Protein AF-A0A7W1HUK2-F1 (afdb_monomer)

Nearest PDB structures (foldseek):
  3ufc-assembly1_X  TM=8.492E-01  e=4.544E-16  Pyrococcus furiosus DSM 3638
  5yi6-assembly2_B  TM=7.989E-01  e=1.000E-15  Methanocaldococcus jannaschii DSM 2661
  3qjp-assembly1_A  TM=8.430E-01  e=7.418E-15  Pyrococcus horikoshii
  3pkm-assembly1_A  TM=8.327E-01  e=2.667E-13  Pyrococcus furiosus
  3pkm-assembly2_X  TM=8.006E-01  e=2.373E-12  Pyrococcus furiosus

Foldseek 3Di:
DKKKWWKAWFPAFAAPQNLQQVLVLQDQLLDDDPCVPDFFLKFWFDWPQWDDDVRTTTNNRTTMIMIFHPDCPSVVSNVVSCVVPQAGPRRMGTDDMDDDDQDFQAQKHKWFWRFFAWAFDDQDPVRDGTDTDEQVDPCRFVRQLVSLLVSLVVVCVVDPHNPDDPQLSVKTKHFPPPDPDKDWDWHDNPNDTTTGIRTIMMIGGGSSSVSSCQRRATHGPRSSHYRHTD

Radius of gyration: 17.32 Å; Cα contacts (8 Å, |Δi|>4): 509; chains: 1; bounding box: 48×45×39 Å

Mean predicted aligned error: 3.44 Å

Solvent-accessible surface area (backbone atoms only — not comparable to full-atom values): 12000 Å² total; per-residue (Å²): 58,35,42,38,35,38,32,42,38,49,77,42,82,34,57,88,54,44,47,48,56,54,39,47,51,56,48,61,21,49,51,94,65,74,68,86,85,46,85,53,55,19,13,23,35,43,77,39,68,66,43,83,50,95,91,29,34,44,22,87,87,9,33,42,35,40,42,22,25,63,64,68,85,56,50,61,43,35,52,52,27,38,70,76,53,32,70,46,74,44,64,18,30,63,76,46,78,47,81,42,76,73,68,90,60,51,46,56,44,78,30,44,58,41,15,41,32,24,34,65,52,72,70,48,94,85,73,50,82,46,55,62,42,41,79,87,45,79,66,36,26,59,53,34,25,54,44,50,45,50,52,44,52,50,55,27,72,78,37,101,53,85,75,63,54,78,67,37,62,63,41,43,32,32,62,48,82,82,56,90,77,62,40,84,41,81,44,44,48,84,95,46,81,41,57,17,22,44,53,36,39,34,34,36,31,37,46,66,41,40,44,47,43,51,15,18,19,44,42,45,62,11,61,56,43,10,10,9,51,85

Sequence (230 aa):
MRLHFTLSPNTKPVPFDYQHWLTGVFHKWLADNDLHDKISLYSLSWLDGSRRVVNRLEFPNGASWFVSFYEDEYVEKLVNGALSDPEMFCGMRVLQIRQQTTPDFGTKYKFKVASPVFAKGKTPANGKPPHHYLFNEPETDAILTATLIHKMDVANREADEVRFTGADKQVKVGFDREFANPKIKLVRIKDTDHKASICPIIVEGTPKAVRFAWNVGIGNSTGSCFGALA

Structure (mmCIF, N/CA/C/O backbone):
data_AF-A0A7W1HUK2-F1
#
_entry.id   AF-A0A7W1HUK2-F1
#
loop_
_atom_site.group_PDB
_atom_site.id
_atom_site.type_symbol
_atom_site.label_atom_id
_atom_site.label_alt_id
_atom_site.label_comp_id
_atom_site.label_asym_id
_atom_site.label_entity_id
_atom_site.label_seq_id
_atom_site.pdbx_PDB_ins_code
_atom_site.Cartn_x
_atom_site.Cartn_y
_atom_site.Cartn_z
_atom_site.occu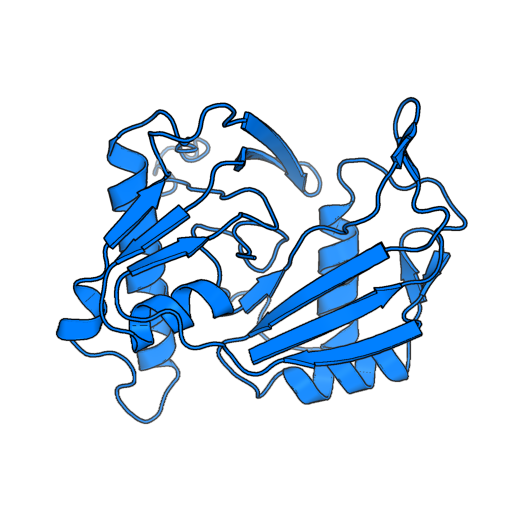pancy
_atom_site.B_iso_or_equiv
_atom_site.auth_seq_id
_atom_site.auth_comp_id
_atom_site.auth_asym_id
_atom_site.auth_atom_id
_atom_site.pdbx_PDB_model_num
ATOM 1 N N . MET A 1 1 ? -6.006 -10.658 3.093 1.00 92.75 1 MET A N 1
ATOM 2 C CA . MET A 1 1 ? -4.889 -11.555 2.718 1.00 92.75 1 MET A CA 1
ATOM 3 C C . MET A 1 1 ? -3.776 -10.795 1.995 1.00 92.75 1 MET A C 1
ATOM 5 O O . MET A 1 1 ? -3.925 -9.603 1.742 1.00 92.75 1 MET A O 1
ATOM 9 N N . ARG A 1 2 ? -2.687 -11.471 1.606 1.00 97.38 2 ARG A N 1
ATOM 10 C CA . ARG A 1 2 ? -1.625 -10.900 0.764 1.00 97.38 2 ARG A CA 1
ATOM 11 C C . ARG A 1 2 ? -1.151 -11.877 -0.307 1.00 97.38 2 ARG A C 1
ATOM 13 O O . ARG A 1 2 ? -0.956 -13.054 -0.021 1.00 97.38 2 ARG A O 1
ATOM 20 N N . LEU A 1 3 ? -0.910 -11.367 -1.508 1.00 98.12 3 LEU A N 1
ATOM 21 C CA . LEU A 1 3 ? -0.212 -12.062 -2.582 1.00 98.12 3 LEU A CA 1
ATOM 22 C C . LEU A 1 3 ? 1.203 -11.508 -2.707 1.00 98.12 3 LEU A C 1
ATOM 24 O O . LEU A 1 3 ? 1.390 -10.297 -2.803 1.00 98.12 3 LEU A O 1
ATOM 28 N N . HIS A 1 4 ? 2.185 -12.400 -2.721 1.00 98.62 4 HIS A N 1
ATOM 29 C CA . HIS A 1 4 ? 3.591 -12.103 -2.963 1.00 98.62 4 HIS A CA 1
ATOM 30 C C . HIS A 1 4 ? 3.971 -12.561 -4.361 1.00 98.62 4 HIS A C 1
ATOM 32 O O . HIS A 1 4 ? 3.778 -13.725 -4.707 1.00 98.62 4 HIS A O 1
ATOM 38 N N . PHE A 1 5 ? 4.546 -11.654 -5.132 1.00 98.69 5 PHE A N 1
ATOM 39 C CA . PHE A 1 5 ? 5.026 -11.861 -6.485 1.00 98.69 5 PHE A CA 1
ATOM 40 C C . PHE A 1 5 ? 6.552 -11.854 -6.478 1.00 98.69 5 PHE A C 1
ATOM 42 O O . PHE A 1 5 ? 7.183 -10.902 -6.011 1.00 98.69 5 PHE A O 1
ATOM 49 N N . THR A 1 6 ? 7.146 -12.906 -7.030 1.00 98.75 6 THR A N 1
ATOM 50 C CA . THR A 1 6 ? 8.562 -12.929 -7.400 1.00 98.75 6 THR A CA 1
ATOM 51 C C . THR A 1 6 ? 8.667 -12.618 -8.883 1.00 98.75 6 THR A C 1
ATOM 53 O O . THR A 1 6 ? 8.036 -13.290 -9.701 1.00 98.75 6 THR A O 1
ATOM 56 N N . LEU A 1 7 ? 9.449 -11.597 -9.224 1.00 98.69 7 LEU A N 1
ATOM 57 C CA . LEU A 1 7 ? 9.600 -11.086 -10.582 1.00 98.69 7 LEU A CA 1
ATOM 58 C C . LEU A 1 7 ? 10.979 -11.427 -11.145 1.00 98.69 7 LEU A C 1
ATOM 60 O O . LEU A 1 7 ? 11.957 -11.502 -10.401 1.00 98.69 7 LEU A O 1
ATOM 64 N N . SER A 1 8 ? 11.067 -11.591 -12.462 1.00 98.69 8 SER A N 1
ATOM 65 C CA . SER A 1 8 ? 12.342 -11.729 -13.168 1.00 98.69 8 SER A CA 1
ATOM 66 C C . SER A 1 8 ? 13.172 -10.445 -13.098 1.00 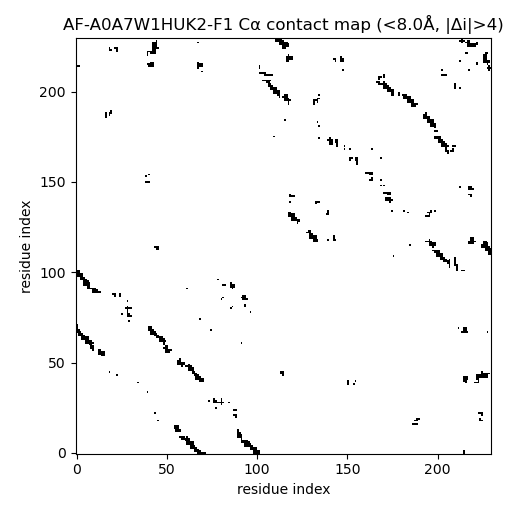98.69 8 SER A C 1
ATOM 68 O O . SER A 1 8 ? 12.628 -9.373 -12.817 1.00 98.69 8 SER A O 1
ATOM 70 N N . PRO A 1 9 ? 14.475 -10.511 -13.420 1.00 98.56 9 PRO A N 1
ATOM 71 C CA . PRO A 1 9 ? 15.265 -9.312 -13.649 1.00 98.56 9 PRO A CA 1
ATOM 72 C C . PRO A 1 9 ? 14.651 -8.400 -14.713 1.00 98.56 9 PRO A C 1
ATOM 74 O O . PRO A 1 9 ? 13.995 -8.872 -15.646 1.00 98.56 9 PRO A O 1
ATOM 77 N N . ASN A 1 10 ? 14.878 -7.092 -14.583 1.00 98.31 10 ASN A N 1
ATOM 78 C CA . ASN A 1 10 ? 14.478 -6.126 -15.602 1.00 98.31 10 ASN A CA 1
ATOM 79 C C . ASN A 1 10 ? 15.439 -6.180 -16.796 1.00 98.31 10 ASN A C 1
ATOM 81 O O . ASN A 1 10 ? 16.656 -6.220 -16.629 1.00 98.31 10 ASN A O 1
ATOM 85 N N . THR A 1 11 ? 14.897 -6.110 -18.009 1.00 97.50 11 THR A N 1
ATOM 86 C CA . THR A 1 11 ? 15.697 -6.049 -19.247 1.00 97.50 11 THR A CA 1
ATOM 87 C C . THR A 1 11 ? 15.839 -4.624 -19.779 1.00 97.50 11 THR A C 1
ATOM 89 O O . THR A 1 11 ? 16.689 -4.353 -20.625 1.00 97.50 11 THR A O 1
ATOM 92 N N . LYS A 1 12 ? 15.034 -3.686 -19.262 1.00 96.31 12 LYS A N 1
ATOM 93 C CA . LYS A 1 12 ? 15.106 -2.249 -19.559 1.00 96.31 12 LYS A CA 1
ATOM 94 C C . LYS A 1 12 ? 15.280 -1.445 -18.264 1.00 96.31 12 LYS A C 1
ATOM 96 O O . LYS A 1 12 ? 14.775 -1.878 -17.228 1.00 96.31 12 LYS A O 1
ATOM 101 N N . PRO A 1 13 ? 15.951 -0.278 -18.287 1.00 93.94 13 PRO A N 1
ATOM 102 C CA . PRO A 1 13 ? 16.073 0.608 -17.125 1.00 93.94 13 PRO A CA 1
ATOM 103 C C . PRO A 1 13 ? 14.733 0.891 -16.438 1.00 93.94 13 PRO A C 1
ATOM 105 O O . PRO A 1 13 ? 13.759 1.212 -17.116 1.00 93.94 13 PRO A O 1
ATOM 108 N N . VAL A 1 14 ? 14.686 0.810 -15.104 1.00 97.69 14 VAL A N 1
ATOM 109 C CA . VAL A 1 14 ? 13.484 1.151 -14.331 1.00 97.69 14 VAL A CA 1
ATOM 110 C C . VAL A 1 14 ? 13.607 2.590 -13.819 1.00 97.69 14 VAL A C 1
ATOM 112 O O . VAL A 1 14 ? 14.574 2.903 -13.121 1.00 97.69 14 VAL A O 1
ATOM 115 N N . PRO A 1 15 ? 12.677 3.496 -14.149 1.00 96.19 15 PRO A N 1
ATOM 116 C CA . PRO A 1 15 ? 12.719 4.872 -13.657 1.00 96.19 15 PRO A CA 1
ATOM 117 C C . PRO A 1 15 ? 12.331 4.944 -12.170 1.00 96.19 15 PRO A C 1
ATOM 119 O O . PRO A 1 15 ? 11.763 4.006 -11.624 1.00 96.19 15 PRO A O 1
ATOM 122 N N . PHE A 1 16 ? 12.646 6.040 -11.473 1.00 95.25 16 PHE A N 1
ATOM 123 C CA . PHE A 1 16 ? 12.349 6.156 -10.032 1.00 95.25 16 PHE A CA 1
ATOM 124 C C . PHE A 1 16 ? 10.859 6.345 -9.714 1.00 95.25 16 PHE A C 1
ATOM 126 O O . PHE A 1 16 ? 10.434 6.017 -8.605 1.00 95.25 16 PHE A O 1
ATOM 133 N N . ASP A 1 17 ? 10.098 6.877 -10.666 1.00 95.44 17 ASP A N 1
ATOM 134 C CA . ASP A 1 17 ? 8.659 7.153 -10.619 1.00 95.44 17 ASP A CA 1
ATOM 135 C C . ASP A 1 17 ? 7.837 6.016 -11.248 1.00 95.44 17 ASP A C 1
ATOM 137 O O . ASP A 1 17 ? 6.772 6.220 -11.834 1.00 95.44 17 ASP A O 1
ATOM 141 N N . TYR A 1 18 ? 8.325 4.777 -11.113 1.00 96.88 18 TYR A N 1
ATOM 142 C CA . TYR A 1 18 ? 7.721 3.631 -11.780 1.00 96.88 18 TYR A CA 1
ATOM 143 C C . TYR A 1 18 ? 6.302 3.274 -11.298 1.00 96.88 18 TYR A C 1
ATOM 145 O O . TYR A 1 18 ? 5.633 2.421 -11.888 1.00 96.88 18 TYR A O 1
ATOM 153 N N . GLN A 1 19 ? 5.840 3.891 -10.208 1.00 96.88 19 GLN A N 1
ATOM 154 C CA . GLN A 1 19 ? 4.607 3.548 -9.500 1.00 96.88 19 GLN A CA 1
ATOM 155 C C . GLN A 1 19 ? 3.373 3.631 -10.404 1.00 96.88 19 GLN A C 1
ATOM 157 O O . GLN A 1 19 ? 2.449 2.833 -10.239 1.00 96.88 19 GLN A O 1
ATOM 162 N N . HIS A 1 20 ? 3.363 4.536 -11.390 1.00 95.62 20 HIS A N 1
ATOM 163 C CA . HIS A 1 20 ? 2.266 4.608 -12.354 1.00 95.62 20 HIS A CA 1
ATOM 164 C C . HIS A 1 20 ? 2.159 3.328 -13.202 1.00 95.62 20 HIS A C 1
ATOM 166 O O . HIS A 1 20 ? 1.063 2.781 -13.325 1.00 95.62 20 HIS A O 1
ATOM 172 N N . TRP A 1 21 ? 3.277 2.805 -13.722 1.00 97.06 21 TRP A N 1
ATOM 173 C CA . TRP A 1 21 ? 3.270 1.553 -14.489 1.00 97.06 21 TRP A CA 1
ATOM 174 C C . TRP A 1 21 ? 2.995 0.335 -13.610 1.00 97.06 21 TRP A C 1
ATOM 176 O O . TRP A 1 21 ? 2.282 -0.563 -14.046 1.00 97.06 21 TRP A O 1
ATOM 186 N N . LEU A 1 22 ? 3.495 0.308 -12.369 1.00 97.44 22 LEU A N 1
ATOM 187 C CA . LEU A 1 22 ? 3.189 -0.780 -11.433 1.00 97.44 22 LEU A CA 1
ATOM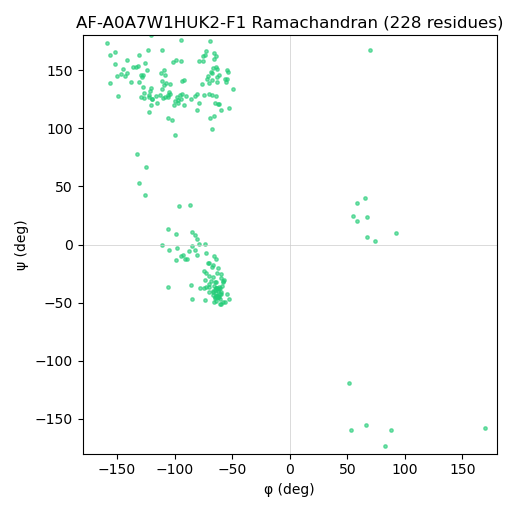 188 C C . LEU A 1 22 ? 1.688 -0.847 -11.117 1.00 97.44 22 LEU A C 1
ATOM 190 O O . LEU A 1 22 ? 1.089 -1.918 -11.168 1.00 97.44 22 LEU A O 1
ATOM 194 N N . THR A 1 23 ? 1.070 0.309 -10.874 1.00 95.31 23 THR A N 1
ATOM 195 C CA . THR A 1 23 ? -0.385 0.420 -10.693 1.00 95.31 23 THR A CA 1
ATOM 196 C C . THR A 1 23 ? -1.125 -0.001 -11.970 1.00 95.31 23 THR A C 1
ATOM 198 O O . THR A 1 23 ? -2.108 -0.729 -11.903 1.00 95.31 23 THR A O 1
ATOM 201 N N . GLY A 1 24 ? -0.618 0.377 -13.149 1.00 95.06 24 GLY A N 1
ATOM 202 C CA . GLY A 1 24 ? -1.165 -0.061 -14.436 1.00 95.06 24 GLY A CA 1
ATOM 203 C C . GLY A 1 24 ? -1.138 -1.580 -14.628 1.00 95.06 24 GLY A C 1
ATOM 204 O O . GLY A 1 24 ? -2.124 -2.142 -15.088 1.00 95.06 24 GLY A O 1
ATOM 205 N N . VAL A 1 25 ? -0.057 -2.261 -14.226 1.00 96.38 25 VAL A N 1
ATOM 20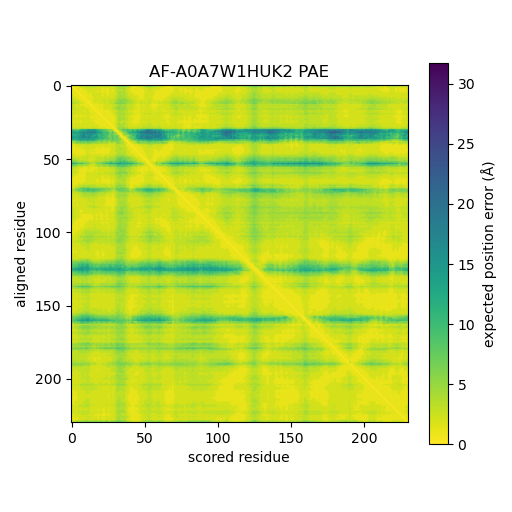6 C CA . VAL A 1 25 ? 0.016 -3.733 -14.258 1.00 96.38 25 VAL A CA 1
ATOM 207 C C . VAL A 1 25 ? -1.025 -4.360 -13.332 1.00 96.38 25 VAL A C 1
ATOM 209 O O . VAL A 1 25 ? -1.708 -5.296 -13.737 1.00 96.38 25 VAL A O 1
ATOM 212 N N . PHE A 1 26 ? -1.178 -3.829 -12.117 1.00 95.88 26 PHE A N 1
ATOM 213 C CA . PHE A 1 26 ? -2.199 -4.300 -11.182 1.00 95.88 26 PHE A CA 1
ATOM 214 C C . PHE A 1 26 ? -3.606 -4.229 -11.797 1.00 95.88 26 PHE A C 1
ATOM 216 O O . PHE A 1 26 ? -4.322 -5.227 -11.803 1.00 95.88 26 PHE A O 1
ATOM 223 N N . HIS A 1 27 ? -3.978 -3.090 -12.387 1.00 93.19 27 HIS A N 1
ATOM 224 C CA . HIS A 1 27 ? -5.292 -2.942 -13.019 1.00 93.19 27 HIS A CA 1
ATOM 225 C C . HIS A 1 27 ? -5.441 -3.752 -14.309 1.00 93.19 27 HIS A C 1
ATOM 227 O O . HIS A 1 27 ? -6.512 -4.301 -14.546 1.00 93.19 27 HIS A O 1
ATOM 233 N N . LYS A 1 28 ? -4.369 -3.905 -15.099 1.00 94.00 28 LYS A N 1
ATOM 234 C CA . LYS A 1 28 ? -4.348 -4.785 -16.278 1.00 94.00 28 LYS A CA 1
ATOM 235 C C . LYS A 1 28 ? -4.811 -6.198 -15.917 1.00 94.00 28 LYS A C 1
ATOM 237 O O . LYS A 1 28 ? -5.645 -6.764 -16.611 1.00 94.00 28 LYS A O 1
ATOM 242 N N . TRP A 1 29 ? -4.288 -6.759 -14.827 1.00 94.81 29 TRP A N 1
ATOM 243 C CA . TRP A 1 29 ? -4.615 -8.123 -14.404 1.00 94.81 29 TRP A CA 1
ATOM 244 C C . TRP A 1 29 ? -5.999 -8.273 -13.783 1.00 94.81 29 TRP A C 1
ATOM 246 O O . TRP A 1 29 ? -6.548 -9.368 -13.792 1.00 94.81 29 TRP A O 1
ATOM 256 N N . LEU A 1 30 ? -6.577 -7.196 -13.262 1.00 90.31 30 LEU A N 1
ATOM 257 C CA . LEU A 1 30 ? -7.941 -7.225 -12.746 1.00 90.31 30 LEU A CA 1
ATOM 258 C C . LEU A 1 30 ? -9.016 -7.115 -13.838 1.00 90.31 30 LEU A C 1
ATOM 260 O O . LEU A 1 30 ? -10.188 -7.329 -13.523 1.00 90.31 30 LEU A O 1
ATOM 264 N N . ALA A 1 31 ? -8.628 -6.815 -15.086 1.00 80.62 31 ALA A N 1
ATOM 265 C CA . ALA A 1 31 ? -9.531 -6.507 -16.200 1.00 80.62 31 ALA A CA 1
ATOM 266 C C . ALA A 1 31 ? -10.521 -5.373 -15.845 1.00 80.62 31 ALA A C 1
ATOM 268 O O . ALA A 1 31 ? -10.249 -4.586 -14.937 1.00 80.62 31 ALA A O 1
ATOM 269 N N . ASP A 1 32 ? -11.651 -5.254 -16.551 1.00 70.69 32 ASP A N 1
ATOM 270 C CA . ASP A 1 32 ? -12.679 -4.258 -16.222 1.00 70.69 32 ASP A CA 1
ATOM 271 C C . ASP A 1 32 ? -13.205 -4.473 -14.793 1.00 70.69 32 ASP A C 1
ATOM 273 O O . ASP A 1 32 ? -13.779 -5.513 -14.452 1.00 70.69 32 ASP A O 1
ATOM 277 N N . ASN A 1 33 ? -12.967 -3.479 -13.935 1.00 69.81 33 ASN A N 1
ATOM 278 C CA . ASN A 1 33 ? -13.434 -3.450 -12.555 1.00 69.81 33 ASN A CA 1
ATOM 279 C C . ASN A 1 33 ? -13.636 -2.008 -12.071 1.00 69.81 33 ASN A C 1
ATOM 281 O O . ASN A 1 33 ? -12.964 -1.081 -12.522 1.00 69.81 33 ASN A O 1
ATOM 285 N N . ASP A 1 34 ? -14.500 -1.848 -11.071 1.00 68.81 34 ASP A N 1
ATOM 286 C CA . ASP A 1 34 ? -14.859 -0.542 -10.508 1.00 68.81 34 ASP A CA 1
ATOM 287 C C . ASP A 1 34 ? -13.877 -0.044 -9.425 1.00 68.81 34 ASP A C 1
ATOM 289 O O . ASP A 1 34 ? -14.175 0.920 -8.715 1.00 68.81 34 ASP A O 1
ATOM 293 N N . LEU A 1 35 ? -12.708 -0.680 -9.227 1.00 71.44 35 LEU A N 1
ATOM 294 C CA . LEU A 1 35 ? -11.775 -0.275 -8.159 1.00 71.44 35 LEU A CA 1
ATOM 295 C C . LEU A 1 35 ? -11.106 1.073 -8.424 1.00 71.44 35 LEU A C 1
ATOM 297 O O . LEU A 1 35 ? -10.525 1.642 -7.499 1.00 71.44 35 LEU A O 1
ATOM 301 N N . HIS A 1 36 ? -11.148 1.572 -9.659 1.00 62.00 36 HIS A N 1
ATOM 302 C CA . HIS A 1 36 ? -10.545 2.853 -10.018 1.00 62.00 36 HIS A CA 1
ATOM 303 C C . HIS A 1 36 ? -11.216 4.050 -9.332 1.00 62.00 36 HIS A C 1
ATOM 305 O O . HIS A 1 36 ? -10.517 4.999 -8.977 1.00 62.00 36 HIS A O 1
ATOM 311 N N . ASP A 1 37 ? -12.526 3.975 -9.083 1.00 64.12 37 ASP A N 1
ATOM 312 C CA . ASP A 1 37 ? -13.312 5.090 -8.536 1.00 64.12 37 ASP A CA 1
ATOM 313 C C . ASP A 1 37 ? -13.673 4.911 -7.053 1.00 64.12 37 ASP A C 1
ATOM 315 O O . ASP A 1 37 ? -14.227 5.813 -6.417 1.00 64.12 37 ASP A O 1
ATOM 319 N N . LYS A 1 38 ? -13.334 3.754 -6.471 1.00 78.94 38 LYS A N 1
ATOM 320 C CA . LYS A 1 38 ? -13.643 3.410 -5.079 1.00 78.94 38 LYS A CA 1
ATOM 321 C C . LYS A 1 38 ? -12.455 3.636 -4.149 1.00 78.94 38 LYS A C 1
ATOM 323 O O . LYS A 1 38 ? -11.287 3.656 -4.537 1.00 78.94 38 LYS A O 1
ATOM 328 N N . ILE A 1 39 ? -12.759 3.781 -2.861 1.00 85.38 39 ILE A N 1
ATOM 329 C CA . ILE A 1 39 ? -11.730 3.805 -1.820 1.00 85.38 39 ILE A CA 1
ATOM 330 C C . ILE A 1 39 ? -11.028 2.449 -1.789 1.00 85.38 39 ILE A C 1
ATOM 332 O O . ILE A 1 39 ? -11.664 1.409 -1.665 1.00 85.38 39 ILE A O 1
ATOM 336 N N . SER A 1 40 ? -9.697 2.460 -1.855 1.00 90.19 40 SER A N 1
ATOM 337 C CA . SER A 1 40 ? -8.916 1.226 -1.860 1.00 90.19 40 SER A CA 1
ATOM 338 C C . SER A 1 40 ? -8.982 0.513 -0.503 1.00 90.19 40 SER A C 1
ATOM 340 O O . SER A 1 40 ? -8.336 0.927 0.467 1.00 90.19 40 SER A O 1
ATOM 342 N N . LEU A 1 41 ? -9.697 -0.614 -0.462 1.00 95.12 41 LEU A N 1
ATOM 343 C CA . LEU A 1 41 ? -9.617 -1.633 0.596 1.00 95.12 41 LEU A CA 1
ATOM 344 C C . LEU A 1 41 ? -8.507 -2.663 0.306 1.00 95.12 41 LEU A C 1
ATOM 346 O O . LEU A 1 41 ? -8.604 -3.851 0.612 1.00 95.12 41 LEU A O 1
ATOM 350 N N . TYR A 1 42 ? -7.432 -2.176 -0.306 1.00 95.81 42 TYR A N 1
ATOM 351 C CA . TYR A 1 42 ? -6.242 -2.915 -0.697 1.00 95.81 42 TYR A CA 1
ATOM 352 C C . TYR A 1 42 ? -5.033 -1.968 -0.693 1.00 95.81 42 TYR A C 1
ATOM 354 O O . TYR A 1 42 ? -5.176 -0.736 -0.640 1.00 95.81 42 TYR A O 1
ATOM 362 N N . SER A 1 43 ? -3.832 -2.539 -0.732 1.00 97.62 43 SER A N 1
ATOM 363 C CA . SER A 1 43 ? -2.584 -1.778 -0.803 1.00 97.62 43 SER A CA 1
ATOM 364 C C . SER A 1 43 ? -1.530 -2.441 -1.684 1.00 97.62 43 SER A C 1
ATOM 366 O O . SER A 1 43 ? -1.414 -3.668 -1.719 1.00 97.62 43 SER A O 1
ATOM 368 N N . LEU A 1 44 ? -0.747 -1.609 -2.380 1.00 98.19 44 LEU A N 1
ATOM 369 C CA . LEU A 1 44 ? 0.366 -2.035 -3.234 1.00 98.19 44 LEU A CA 1
ATOM 370 C C . LEU A 1 44 ? 1.705 -1.637 -2.600 1.00 98.19 44 LEU A C 1
ATOM 372 O O . LEU A 1 44 ? 1.934 -0.461 -2.280 1.00 98.19 44 LEU A O 1
ATOM 376 N N . SER A 1 45 ? 2.608 -2.605 -2.430 1.00 98.69 45 SER A N 1
ATOM 377 C CA . SER A 1 45 ? 3.984 -2.314 -2.023 1.00 98.69 45 SER A CA 1
ATOM 378 C C . SER A 1 45 ? 4.779 -1.693 -3.167 1.00 98.69 45 SER A C 1
ATOM 380 O O . SER A 1 45 ? 4.385 -1.743 -4.333 1.00 98.69 45 SER A O 1
ATOM 382 N N . TRP A 1 46 ? 5.939 -1.129 -2.842 1.00 98.44 46 TRP A N 1
ATOM 383 C CA . TRP A 1 46 ? 6.975 -0.893 -3.842 1.00 98.44 46 TRP A CA 1
ATOM 384 C C . TRP A 1 46 ? 7.677 -2.202 -4.201 1.00 98.44 46 TRP A C 1
ATOM 386 O O . TRP A 1 46 ? 7.584 -3.190 -3.467 1.00 98.44 46 TRP A O 1
ATOM 396 N N . LEU A 1 47 ? 8.366 -2.196 -5.342 1.00 98.50 47 LEU A N 1
ATOM 397 C CA . LEU A 1 47 ? 9.288 -3.264 -5.700 1.00 98.50 47 LEU A CA 1
ATOM 398 C C . LEU A 1 47 ? 10.488 -3.239 -4.750 1.00 98.50 47 LEU A C 1
ATOM 400 O O . LEU A 1 47 ? 11.131 -2.197 -4.584 1.00 98.50 47 LEU A O 1
ATOM 404 N N . ASP A 1 48 ? 10.799 -4.392 -4.173 1.00 97.94 48 ASP A N 1
ATOM 405 C CA . ASP A 1 48 ? 11.981 -4.623 -3.350 1.00 97.94 48 ASP A CA 1
ATOM 406 C C . ASP A 1 48 ? 13.082 -5.352 -4.138 1.00 97.94 48 ASP A C 1
ATOM 408 O O . ASP A 1 48 ? 12.810 -6.022 -5.135 1.00 97.94 48 ASP A O 1
ATOM 412 N N . GLY A 1 49 ? 14.335 -5.207 -3.698 1.00 96.50 49 GLY A N 1
ATOM 413 C CA . GLY A 1 49 ? 15.513 -5.789 -4.355 1.00 96.50 49 GLY A CA 1
ATOM 414 C C . GLY A 1 49 ? 16.199 -4.867 -5.369 1.00 96.50 49 GLY A C 1
ATOM 415 O O . GLY A 1 49 ? 17.084 -5.300 -6.106 1.00 96.50 49 GLY A O 1
ATOM 416 N N . SER A 1 50 ? 15.818 -3.587 -5.412 1.00 95.75 50 SER A N 1
ATOM 417 C CA . SER A 1 50 ? 16.412 -2.627 -6.344 1.00 95.75 50 SER A CA 1
ATOM 418 C C . SER A 1 50 ? 17.848 -2.262 -5.959 1.00 95.75 50 SER A C 1
ATOM 420 O O . SER A 1 50 ? 18.149 -2.003 -4.791 1.00 95.75 50 SER A O 1
ATOM 422 N N . ARG A 1 51 ? 18.705 -2.092 -6.961 1.00 94.62 51 ARG A N 1
ATOM 423 C CA . ARG A 1 51 ? 19.971 -1.372 -6.872 1.00 94.62 51 ARG A CA 1
ATOM 424 C C . ARG A 1 51 ? 19.823 -0.021 -7.560 1.00 94.62 51 ARG A C 1
ATOM 426 O O . ARG A 1 51 ? 19.381 0.069 -8.705 1.00 94.62 51 ARG A O 1
ATOM 433 N N . ARG A 1 52 ? 20.245 1.044 -6.879 1.00 93.56 52 ARG A N 1
ATOM 434 C CA . ARG A 1 52 ? 20.337 2.369 -7.495 1.00 93.56 52 ARG A CA 1
ATOM 435 C C . ARG A 1 52 ? 21.540 2.424 -8.433 1.00 93.56 52 ARG A C 1
ATOM 437 O O . ARG A 1 52 ? 22.662 2.143 -8.016 1.00 93.56 52 ARG A O 1
ATOM 444 N N . VAL A 1 53 ? 21.302 2.868 -9.662 1.00 92.00 53 VAL A N 1
ATOM 445 C CA . VAL A 1 53 ? 22.334 3.252 -10.631 1.00 92.00 53 VAL A CA 1
ATOM 446 C C . VAL A 1 53 ? 22.070 4.702 -11.052 1.00 92.00 53 VAL A C 1
ATOM 448 O O . VAL A 1 53 ? 21.038 5.283 -10.706 1.00 92.00 53 VAL A O 1
ATOM 451 N N . VAL A 1 54 ? 23.022 5.346 -11.726 1.00 91.69 54 VAL A N 1
ATOM 452 C CA . VAL A 1 54 ? 22.875 6.742 -12.161 1.00 91.69 54 VAL A CA 1
ATOM 453 C C . VAL A 1 54 ? 21.569 6.907 -12.950 1.00 91.69 54 VAL A C 1
ATOM 455 O O . VAL A 1 54 ? 21.375 6.279 -13.991 1.00 91.69 54 VAL A O 1
ATOM 458 N N . ASN A 1 55 ? 20.676 7.739 -12.403 1.00 90.75 55 ASN A N 1
ATOM 459 C CA . ASN A 1 55 ? 19.354 8.094 -12.930 1.00 90.75 55 ASN A CA 1
ATOM 460 C C . ASN A 1 55 ? 18.359 6.939 -13.153 1.00 90.75 55 ASN A C 1
ATOM 462 O O . ASN A 1 55 ? 17.395 7.112 -13.892 1.00 90.75 55 ASN A O 1
ATOM 466 N N . ARG A 1 56 ? 18.544 5.782 -12.502 1.00 93.88 56 ARG A N 1
ATOM 467 C CA . ARG A 1 56 ? 17.621 4.642 -12.626 1.00 93.88 56 ARG A CA 1
ATOM 468 C C . ARG A 1 56 ? 17.712 3.651 -11.466 1.00 93.88 56 ARG A C 1
ATOM 470 O O . ARG A 1 56 ? 18.610 3.711 -10.622 1.00 93.88 56 ARG A O 1
ATOM 477 N N . LEU A 1 57 ? 16.797 2.696 -11.483 1.00 97.00 57 LEU A N 1
ATOM 478 C CA . LEU A 1 57 ? 16.814 1.472 -10.701 1.00 97.00 57 LEU A CA 1
ATOM 479 C C . LEU A 1 57 ? 17.101 0.278 -11.618 1.00 97.00 57 LEU A C 1
ATOM 481 O O . LEU A 1 57 ? 16.684 0.240 -12.779 1.00 97.00 57 LEU A O 1
ATOM 485 N N . GLU A 1 58 ? 17.811 -0.699 -11.072 1.00 97.62 58 GLU A N 1
ATOM 486 C CA . GLU A 1 58 ? 18.033 -2.009 -11.676 1.00 97.62 58 GLU A CA 1
ATOM 487 C C . GLU A 1 58 ? 17.678 -3.095 -10.658 1.00 97.62 58 GLU A C 1
ATOM 489 O O . GLU A 1 58 ? 17.893 -2.934 -9.459 1.00 97.62 58 GLU A O 1
ATOM 494 N N . PHE A 1 59 ? 17.151 -4.208 -11.143 1.00 98.00 59 PHE A N 1
ATOM 495 C CA . PHE A 1 59 ? 16.741 -5.386 -10.390 1.00 98.00 59 PHE A CA 1
ATOM 496 C C . PHE A 1 59 ? 17.459 -6.602 -10.990 1.00 98.00 59 PHE A C 1
ATOM 498 O O . PHE A 1 59 ? 16.824 -7.448 -11.613 1.00 98.00 59 PHE A O 1
ATOM 505 N N . PRO A 1 60 ? 18.797 -6.700 -10.869 1.00 96.25 60 PRO A N 1
ATOM 506 C CA . PRO A 1 60 ? 19.586 -7.717 -11.574 1.00 96.25 60 PRO A CA 1
ATOM 507 C C . PRO A 1 60 ? 19.240 -9.151 -11.153 1.00 96.25 60 PRO A C 1
ATOM 509 O O . PRO A 1 60 ? 19.428 -10.080 -11.929 1.00 96.25 60 PRO A O 1
ATOM 512 N N . ASN A 1 61 ? 18.702 -9.315 -9.942 1.00 97.62 61 ASN A N 1
ATOM 513 C CA . ASN A 1 61 ? 18.281 -10.600 -9.384 1.00 97.62 61 ASN A CA 1
ATOM 514 C C . ASN A 1 61 ? 16.752 -10.756 -9.373 1.00 97.62 61 ASN A C 1
ATOM 516 O O . ASN A 1 61 ? 16.228 -11.631 -8.689 1.00 97.62 61 ASN A O 1
ATOM 520 N N . GLY A 1 62 ? 16.038 -9.885 -10.089 1.00 98.06 62 GLY A N 1
ATOM 521 C CA . GLY A 1 62 ? 14.592 -9.772 -9.990 1.00 98.06 62 GLY A CA 1
ATOM 522 C C . GLY A 1 62 ? 14.136 -8.908 -8.824 1.00 98.06 62 GLY A C 1
ATOM 523 O O . GLY A 1 62 ? 14.934 -8.240 -8.161 1.00 98.06 62 GLY A O 1
ATOM 524 N N . ALA A 1 63 ? 12.824 -8.895 -8.615 1.00 98.44 63 ALA A N 1
ATOM 525 C CA . ALA A 1 63 ? 12.180 -8.065 -7.609 1.00 98.44 63 ALA A CA 1
ATOM 526 C C . ALA A 1 63 ? 11.160 -8.866 -6.802 1.00 98.44 63 ALA A C 1
ATOM 528 O O . ALA A 1 63 ? 10.566 -9.825 -7.299 1.00 98.44 63 ALA A O 1
ATOM 529 N N . SER A 1 64 ? 10.932 -8.433 -5.566 1.00 98.56 64 SER A N 1
ATOM 530 C CA . SER A 1 64 ? 9.790 -8.882 -4.770 1.00 98.56 64 SER A CA 1
ATOM 531 C C . SER A 1 64 ? 8.737 -7.787 -4.732 1.00 98.56 64 SER A C 1
ATOM 533 O O . SER A 1 64 ? 9.054 -6.609 -4.576 1.00 98.56 64 SER A O 1
ATOM 535 N N . TRP A 1 65 ? 7.479 -8.173 -4.872 1.00 98.69 65 TRP A N 1
ATOM 536 C CA . TRP A 1 65 ? 6.348 -7.258 -4.819 1.00 98.69 65 TRP A CA 1
ATOM 537 C C . TRP A 1 65 ? 5.194 -7.917 -4.087 1.00 98.69 65 TRP A C 1
ATOM 539 O O . TRP A 1 65 ? 5.029 -9.130 -4.172 1.00 98.69 65 TRP A O 1
ATOM 549 N N . PHE A 1 66 ? 4.379 -7.143 -3.378 1.00 98.62 66 PHE A N 1
ATOM 550 C CA . PHE A 1 66 ? 3.159 -7.684 -2.812 1.00 98.62 66 PHE A CA 1
ATOM 551 C C . PHE A 1 66 ? 1.958 -6.768 -2.994 1.00 98.62 66 PHE A C 1
ATOM 553 O O . PHE A 1 66 ? 2.053 -5.536 -3.019 1.00 98.62 66 PHE A O 1
ATOM 560 N N . VAL A 1 67 ? 0.802 -7.421 -3.033 1.00 98.06 67 VAL A N 1
ATOM 561 C CA . VAL A 1 67 ? -0.518 -6.804 -3.019 1.00 98.06 67 VAL A CA 1
ATOM 562 C C . VAL A 1 67 ? -1.284 -7.363 -1.834 1.00 98.06 67 VAL A C 1
ATOM 564 O O . VAL A 1 67 ? -1.349 -8.577 -1.647 1.00 98.06 67 VAL A O 1
ATOM 567 N N . SER A 1 68 ? -1.840 -6.483 -1.009 1.00 97.31 68 SER A N 1
ATOM 568 C CA . SER A 1 68 ? -2.670 -6.878 0.131 1.00 97.31 68 SER A CA 1
ATOM 569 C C . SER A 1 68 ? -4.112 -6.489 -0.117 1.00 97.31 68 SER A C 1
ATOM 571 O O . SER A 1 68 ? -4.366 -5.401 -0.624 1.00 97.31 68 SER A O 1
ATOM 573 N N . PHE A 1 69 ? -5.033 -7.357 0.280 1.00 93.38 69 PHE A N 1
ATOM 574 C CA . PHE A 1 69 ? -6.467 -7.179 0.100 1.00 93.38 69 PHE A CA 1
ATOM 575 C C . PHE A 1 69 ? -7.195 -7.375 1.419 1.00 93.38 69 PHE A C 1
ATOM 577 O O . PHE A 1 69 ? -6.812 -8.228 2.227 1.00 93.38 69 PHE A O 1
ATOM 584 N N . TYR A 1 70 ? -8.253 -6.601 1.634 1.00 93.44 70 TYR A N 1
ATOM 585 C CA . TYR A 1 70 ? -9.261 -6.943 2.628 1.00 93.44 70 TYR A CA 1
ATOM 586 C C . TYR A 1 70 ? -10.320 -7.892 2.058 1.00 93.44 70 TYR A C 1
ATOM 588 O O . TYR A 1 70 ? -10.599 -8.898 2.702 1.00 93.44 70 TYR A O 1
ATOM 596 N N . GLU A 1 71 ? -10.840 -7.592 0.863 1.00 85.75 71 GLU A N 1
ATOM 597 C CA . GLU A 1 71 ? -11.785 -8.452 0.143 1.00 85.75 71 GLU A CA 1
ATOM 598 C C . GLU A 1 71 ? -11.042 -9.423 -0.770 1.00 85.75 71 GLU A C 1
ATOM 600 O O . GLU A 1 71 ? -10.245 -9.014 -1.619 1.00 85.75 71 GLU A O 1
ATOM 605 N N . ASP A 1 72 ? -11.344 -10.708 -0.638 1.00 84.06 72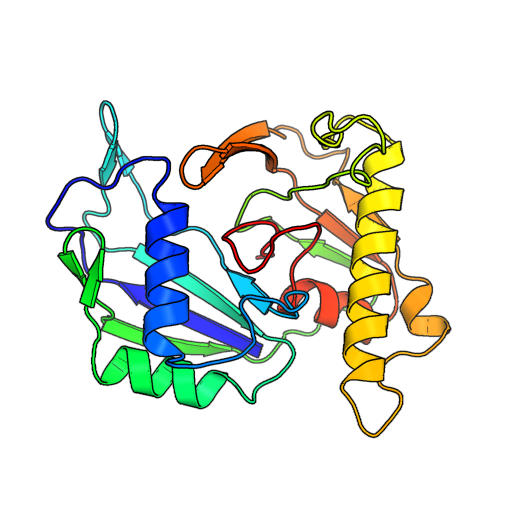 ASP A N 1
ATOM 606 C CA . ASP A 1 72 ? -10.671 -11.744 -1.418 1.00 84.06 72 ASP A CA 1
ATOM 607 C C . ASP A 1 72 ? -11.279 -11.908 -2.832 1.00 84.06 72 ASP A C 1
ATOM 609 O O . ASP A 1 72 ? -10.725 -12.624 -3.662 1.00 84.06 72 ASP A O 1
ATOM 613 N N . GLU A 1 73 ? -12.371 -11.200 -3.155 1.00 84.50 73 GLU A N 1
ATOM 614 C CA . GLU A 1 73 ? -13.098 -11.317 -4.435 1.00 84.50 73 GLU A CA 1
ATOM 615 C C . GLU A 1 73 ? -12.246 -10.986 -5.678 1.00 84.50 73 GLU A C 1
ATOM 617 O O . GLU A 1 73 ? -12.496 -11.489 -6.774 1.00 84.50 73 GLU A O 1
ATOM 622 N N . TYR A 1 74 ? -11.202 -10.166 -5.514 1.00 85.88 74 TYR A N 1
ATOM 623 C CA . TYR A 1 74 ? -10.295 -9.771 -6.600 1.00 85.88 74 TYR A CA 1
ATOM 624 C C . TYR A 1 74 ? -9.065 -10.671 -6.726 1.00 85.88 74 TYR A C 1
ATOM 626 O O . TYR A 1 74 ? -8.307 -10.544 -7.689 1.00 85.88 74 TYR A O 1
ATOM 634 N N . VAL A 1 75 ? -8.844 -11.570 -5.767 1.00 90.81 75 VAL A N 1
ATOM 635 C CA . VAL A 1 75 ? -7.627 -12.386 -5.679 1.00 90.81 75 VAL A CA 1
ATOM 636 C C . VAL A 1 75 ? -7.543 -13.334 -6.863 1.00 90.81 75 VAL A C 1
ATOM 638 O O . VAL A 1 75 ? -6.521 -13.369 -7.542 1.00 90.81 75 VAL A O 1
ATOM 641 N N . GLU A 1 76 ? -8.627 -14.055 -7.147 1.00 91.19 76 GLU A N 1
ATOM 642 C CA . GLU A 1 76 ? -8.676 -15.001 -8.261 1.00 91.19 76 GLU A CA 1
ATOM 643 C C . GLU A 1 76 ? -8.470 -14.294 -9.604 1.00 91.19 76 GLU A C 1
ATOM 645 O O . GLU A 1 76 ? -7.646 -14.731 -10.407 1.00 91.19 76 GLU A O 1
ATOM 650 N N . LYS A 1 77 ? -9.141 -13.154 -9.821 1.00 91.81 77 LYS A N 1
ATOM 651 C CA . LYS A 1 77 ? -8.967 -12.341 -11.035 1.00 91.81 77 LYS A CA 1
ATOM 652 C C . LYS A 1 77 ? -7.515 -11.906 -11.208 1.00 91.81 77 LYS A C 1
ATOM 654 O O . LYS A 1 77 ? -6.944 -12.121 -12.272 1.00 91.81 77 LYS A O 1
ATOM 659 N N . LEU A 1 78 ? -6.906 -11.359 -10.153 1.00 94.38 78 LEU A N 1
ATOM 660 C CA . LEU A 1 78 ? -5.524 -10.888 -10.194 1.00 94.38 78 LEU A CA 1
ATOM 661 C C . LEU A 1 78 ? -4.545 -12.030 -10.495 1.00 94.38 78 LEU A C 1
ATOM 663 O O . LEU A 1 78 ? -3.647 -11.863 -11.316 1.00 94.38 78 LEU A O 1
ATOM 667 N N . VAL A 1 79 ? -4.714 -13.185 -9.842 1.00 95.75 79 VAL A N 1
ATOM 668 C CA . VAL A 1 79 ? -3.867 -14.366 -10.062 1.00 95.75 79 VAL A CA 1
ATOM 669 C C . VAL A 1 79 ? -4.025 -14.878 -11.490 1.00 95.75 79 VAL A C 1
ATOM 671 O O . VAL A 1 79 ? -3.021 -15.065 -12.172 1.00 95.75 79 VAL A O 1
ATOM 674 N N . ASN A 1 80 ? -5.258 -15.049 -11.968 1.00 95.00 80 ASN A N 1
ATOM 675 C CA . ASN A 1 80 ? -5.523 -15.533 -13.321 1.00 95.00 80 ASN A CA 1
ATOM 676 C C . ASN A 1 80 ? -4.968 -14.572 -14.378 1.00 95.00 80 ASN A C 1
ATOM 678 O O . ASN A 1 80 ? -4.277 -15.020 -15.290 1.00 95.00 80 ASN A O 1
ATOM 682 N N . GLY A 1 81 ? -5.179 -13.263 -14.213 1.00 96.06 81 GLY A N 1
ATOM 683 C CA . GLY A 1 81 ? -4.627 -12.238 -15.098 1.00 96.06 81 GLY A CA 1
ATOM 684 C C . GLY A 1 81 ? -3.097 -12.238 -15.123 1.00 96.06 81 GLY A C 1
ATOM 685 O O . GLY A 1 81 ? -2.493 -12.172 -16.195 1.00 96.06 81 GLY A O 1
ATOM 686 N N . ALA A 1 82 ? -2.460 -12.383 -13.957 1.00 97.06 82 ALA A N 1
ATOM 687 C CA . ALA A 1 82 ? -1.006 -12.472 -13.840 1.00 97.06 82 ALA A CA 1
ATOM 688 C C . ALA A 1 82 ? -0.429 -13.766 -14.434 1.00 97.06 82 ALA A C 1
ATOM 690 O O . ALA A 1 82 ? 0.698 -1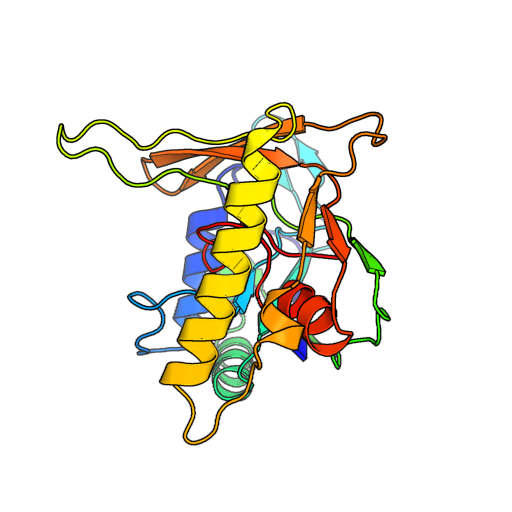3.761 -14.920 1.00 97.06 82 ALA A O 1
ATOM 691 N N . LEU A 1 83 ? -1.169 -14.877 -14.403 1.00 95.56 83 LEU A N 1
ATOM 692 C CA . LEU A 1 83 ? -0.745 -16.133 -15.025 1.00 95.56 83 LEU A CA 1
ATOM 693 C C . LEU A 1 83 ? -0.953 -16.123 -16.544 1.00 95.56 83 LEU A C 1
ATOM 695 O O . LEU A 1 83 ? -0.111 -16.655 -17.268 1.00 95.56 83 LEU A O 1
ATOM 699 N N . SER A 1 84 ? -2.038 -15.514 -17.034 1.00 96.56 84 SER A N 1
ATOM 700 C CA . SER A 1 84 ? -2.333 -15.425 -18.469 1.00 96.56 84 SER A CA 1
ATOM 701 C C . SER A 1 84 ? -1.447 -14.418 -19.199 1.00 96.56 84 SER A C 1
ATOM 703 O O . SER A 1 84 ? -1.046 -14.660 -20.333 1.00 96.56 84 SER A O 1
ATOM 705 N N . ASP A 1 85 ? -1.136 -13.293 -18.551 1.00 97.19 85 ASP A N 1
ATOM 706 C CA . ASP A 1 85 ? -0.267 -12.243 -19.080 1.00 97.19 85 ASP A CA 1
ATOM 707 C C . ASP A 1 85 ? 0.760 -11.825 -18.009 1.00 97.19 85 ASP A C 1
ATOM 709 O O . ASP A 1 85 ? 0.605 -10.788 -17.347 1.00 97.19 85 ASP A O 1
ATOM 713 N N . PRO A 1 86 ? 1.821 -12.632 -17.812 1.00 97.69 86 PRO A N 1
ATOM 714 C CA . PRO A 1 86 ? 2.797 -12.425 -16.743 1.00 97.69 86 PRO A CA 1
ATOM 715 C C . PRO A 1 86 ? 3.727 -11.238 -16.983 1.00 97.69 86 PRO A C 1
ATOM 717 O O . PRO A 1 86 ? 4.520 -10.912 -16.099 1.00 97.69 86 PRO A O 1
ATOM 720 N N . GLU A 1 87 ? 3.676 -10.609 -18.157 1.00 97.94 87 GLU A N 1
ATOM 721 C CA . GLU A 1 87 ? 4.577 -9.522 -18.514 1.00 97.94 87 GLU A CA 1
ATOM 722 C C . GLU A 1 87 ? 4.265 -8.255 -17.708 1.00 97.94 87 GLU A C 1
ATOM 724 O O . GLU A 1 87 ? 3.114 -7.864 -17.487 1.00 97.94 87 GLU A O 1
ATOM 729 N N . MET A 1 88 ? 5.323 -7.584 -17.271 1.00 97.00 88 MET A N 1
ATOM 730 C CA . MET A 1 88 ? 5.289 -6.323 -16.543 1.00 97.00 88 MET A CA 1
ATOM 731 C C . MET A 1 88 ? 6.051 -5.239 -17.315 1.00 97.00 88 MET A C 1
ATOM 733 O O . MET A 1 88 ? 6.597 -5.440 -18.401 1.00 97.00 88 MET A O 1
ATOM 737 N N . PHE A 1 89 ? 6.091 -4.035 -16.752 1.00 97.12 89 PHE A N 1
ATOM 738 C CA . PHE A 1 89 ? 6.883 -2.943 -17.305 1.00 97.12 89 PHE A CA 1
ATOM 739 C C . PHE A 1 89 ? 8.391 -3.240 -17.242 1.00 97.12 89 PHE A C 1
ATOM 741 O O . PHE A 1 89 ? 8.865 -4.078 -16.474 1.00 97.12 89 PHE A O 1
ATOM 748 N N . CYS A 1 90 ? 9.161 -2.532 -18.071 1.00 97.56 90 CYS A N 1
ATOM 749 C CA . CYS A 1 90 ? 10.620 -2.669 -18.163 1.00 97.56 90 CYS A CA 1
ATOM 750 C C . CYS A 1 90 ? 11.123 -4.104 -18.447 1.00 97.56 90 CYS A C 1
ATOM 752 O O . CYS A 1 90 ? 12.273 -4.433 -18.145 1.00 97.56 90 CYS A O 1
ATOM 754 N N . GLY A 1 91 ? 10.268 -4.931 -19.064 1.00 97.62 91 GLY A N 1
ATOM 755 C CA . GLY A 1 91 ? 10.570 -6.301 -19.481 1.00 97.62 91 GLY A CA 1
ATOM 756 C C . GLY A 1 91 ? 10.806 -7.269 -18.324 1.00 97.62 91 GLY A C 1
ATOM 757 O O . GLY A 1 91 ? 11.517 -8.254 -18.500 1.00 97.62 91 GLY A O 1
ATOM 758 N N . MET A 1 92 ? 10.272 -6.951 -17.141 1.00 98.44 92 MET A N 1
ATOM 759 C CA . MET A 1 92 ? 10.110 -7.918 -16.058 1.00 98.44 92 MET A CA 1
ATOM 760 C C . MET A 1 92 ? 8.885 -8.793 -16.324 1.00 98.44 92 MET A C 1
ATOM 762 O O . MET A 1 92 ? 7.959 -8.366 -17.008 1.00 98.44 92 MET A O 1
ATOM 766 N N . ARG A 1 93 ? 8.842 -9.975 -15.713 1.00 98.44 93 ARG A N 1
ATOM 767 C CA . ARG A 1 93 ? 7.667 -10.853 -15.705 1.00 98.44 93 ARG A CA 1
ATOM 768 C C . ARG A 1 93 ? 7.484 -11.544 -14.362 1.00 98.44 93 ARG A C 1
ATOM 770 O O . ARG A 1 93 ? 8.446 -11.703 -13.609 1.00 98.44 93 ARG A O 1
ATOM 777 N N . VAL A 1 94 ? 6.269 -11.999 -14.083 1.00 98.62 94 VAL A N 1
ATOM 778 C CA . VAL A 1 94 ? 5.968 -12.828 -12.911 1.00 98.62 94 VAL A CA 1
ATOM 779 C C . VAL A 1 94 ? 6.585 -14.218 -13.081 1.00 98.62 94 VAL A C 1
ATOM 781 O O . VAL A 1 94 ? 6.408 -14.875 -14.108 1.00 98.62 94 VAL A O 1
ATOM 784 N N . LEU A 1 95 ? 7.321 -14.663 -12.062 1.00 98.44 95 LEU A N 1
ATOM 785 C CA . LEU A 1 95 ? 7.904 -16.006 -11.971 1.00 98.44 95 LEU A CA 1
ATOM 786 C C . LEU A 1 95 ? 7.160 -16.885 -10.969 1.00 98.44 95 LEU A C 1
ATOM 788 O O . LEU A 1 95 ? 7.032 -18.089 -11.170 1.00 98.44 95 LEU A O 1
ATOM 792 N N . GLN A 1 96 ? 6.693 -16.290 -9.872 1.00 98.31 96 GLN A N 1
ATOM 793 C CA . GLN A 1 96 ? 5.986 -17.006 -8.821 1.00 98.31 96 GLN A CA 1
ATOM 794 C C . GLN A 1 96 ? 4.975 -16.093 -8.137 1.00 98.31 96 GLN A C 1
ATOM 796 O O . GLN A 1 96 ? 5.248 -14.911 -7.927 1.00 98.31 96 GLN A O 1
ATOM 801 N N . ILE A 1 97 ? 3.848 -16.678 -7.733 1.00 98.44 97 ILE A N 1
ATOM 802 C CA . ILE A 1 97 ? 2.858 -16.056 -6.857 1.00 98.44 97 ILE A CA 1
ATOM 803 C C . ILE A 1 97 ? 2.712 -16.938 -5.613 1.00 98.44 97 ILE A C 1
ATOM 805 O O . ILE A 1 97 ? 2.592 -18.159 -5.725 1.00 98.44 97 ILE A O 1
ATOM 809 N N . ARG A 1 98 ? 2.749 -16.337 -4.422 1.00 97.81 98 ARG A N 1
ATOM 810 C CA . ARG A 1 98 ? 2.493 -17.016 -3.143 1.00 97.81 98 ARG A CA 1
ATOM 811 C C . ARG A 1 98 ? 1.437 -16.266 -2.353 1.00 97.81 98 ARG A C 1
ATOM 813 O O . ARG A 1 98 ? 1.518 -15.050 -2.210 1.00 97.81 98 ARG A O 1
ATOM 820 N N . GLN A 1 99 ? 0.492 -16.995 -1.782 1.00 96.31 99 GLN A N 1
ATOM 821 C CA . GLN A 1 99 ? -0.524 -16.425 -0.908 1.00 96.31 99 GLN A CA 1
ATOM 822 C C . GLN A 1 99 ? -0.075 -16.479 0.555 1.00 96.31 99 GLN A C 1
ATOM 824 O O . GLN A 1 99 ? 0.520 -17.457 1.004 1.00 96.31 99 GLN A O 1
ATOM 829 N N . GLN A 1 100 ? -0.385 -15.425 1.302 1.00 96.19 100 GLN A N 1
ATOM 830 C CA . GLN A 1 100 ? -0.168 -15.316 2.736 1.00 96.19 100 GLN A CA 1
ATOM 831 C C . GLN A 1 100 ? -1.485 -14.926 3.419 1.00 96.19 100 GLN A C 1
ATOM 833 O O . GLN A 1 100 ? -2.112 -13.913 3.087 1.00 96.19 100 GLN A O 1
ATOM 838 N N . THR A 1 101 ? -1.892 -15.721 4.406 1.00 95.25 101 THR A N 1
ATOM 839 C CA . THR A 1 101 ? -2.985 -15.367 5.316 1.00 95.25 101 THR A CA 1
ATOM 840 C C . THR A 1 101 ? -2.575 -14.190 6.192 1.00 95.25 101 THR A C 1
ATOM 842 O O . THR A 1 101 ? -1.407 -14.053 6.552 1.00 95.25 101 THR A O 1
ATOM 845 N N . THR A 1 102 ? -3.527 -13.333 6.559 1.00 96.50 102 THR A N 1
ATOM 846 C CA . THR A 1 102 ? -3.234 -12.191 7.431 1.00 96.50 102 THR A CA 1
ATOM 847 C C . THR A 1 102 ? -2.717 -12.691 8.789 1.00 96.50 102 THR A C 1
ATOM 849 O O . THR A 1 102 ? -3.443 -13.437 9.449 1.00 96.50 102 THR A O 1
ATOM 852 N N . PRO A 1 103 ? -1.494 -12.316 9.213 1.00 96.75 103 PRO A N 1
ATOM 853 C CA . PRO A 1 103 ? -0.962 -12.721 10.512 1.00 96.75 103 PRO A CA 1
ATOM 854 C C . PRO A 1 103 ? -1.783 -12.160 11.677 1.00 96.75 103 PRO A C 1
ATOM 856 O O . PRO A 1 103 ? -2.517 -11.180 11.521 1.00 96.75 103 PRO A O 1
ATOM 859 N N . ASP A 1 104 ? -1.624 -12.754 12.859 1.00 96.75 104 ASP A N 1
ATOM 860 C CA . ASP A 1 104 ? -2.100 -12.128 14.087 1.00 96.75 104 ASP A CA 1
ATOM 861 C C . ASP A 1 104 ? -1.042 -11.165 14.632 1.00 96.75 104 ASP A C 1
ATOM 863 O O . ASP A 1 104 ? 0.111 -11.534 14.850 1.00 96.75 104 ASP A O 1
ATOM 867 N N . PHE A 1 105 ? -1.454 -9.919 14.835 1.00 98.06 105 PHE A N 1
ATOM 868 C CA . PHE A 1 105 ? -0.604 -8.825 15.299 1.00 98.06 105 PHE A CA 1
ATOM 869 C C . PHE A 1 105 ? -0.962 -8.381 16.725 1.00 98.06 105 PHE A C 1
ATOM 871 O O . PHE A 1 105 ? -0.337 -7.465 17.258 1.00 98.06 105 PHE A O 1
ATOM 878 N N . GLY A 1 106 ? -1.971 -9.006 17.346 1.00 98.31 106 GLY A N 1
ATOM 879 C CA . GLY A 1 106 ? -2.492 -8.589 18.643 1.00 98.31 106 GLY A CA 1
ATOM 880 C C . GLY A 1 106 ? -3.167 -7.216 18.591 1.00 98.31 106 GLY A C 1
ATOM 881 O O . GLY A 1 106 ? -3.670 -6.783 17.556 1.00 98.31 106 GLY A O 1
ATOM 882 N N . THR A 1 107 ? -3.207 -6.531 19.732 1.00 98.56 107 THR A N 1
ATOM 883 C CA . THR A 1 107 ? -3.884 -5.231 19.890 1.00 98.56 107 THR A CA 1
ATOM 884 C C . THR A 1 107 ? -2.993 -4.031 19.588 1.00 98.56 107 THR A C 1
ATOM 886 O O . THR A 1 107 ? -3.491 -2.917 19.465 1.00 98.56 107 THR A O 1
ATOM 889 N N . LYS A 1 108 ? -1.677 -4.227 19.468 1.00 98.62 108 LYS A N 1
ATOM 890 C CA . LYS A 1 108 ? -0.719 -3.166 19.166 1.00 98.62 108 LYS A CA 1
ATOM 891 C C . LYS A 1 108 ? 0.451 -3.724 18.380 1.00 98.62 108 LYS A C 1
ATOM 893 O O . LYS A 1 108 ? 1.095 -4.668 18.831 1.00 98.62 108 LYS A O 1
ATOM 898 N N . TYR A 1 109 ? 0.764 -3.108 17.246 1.00 98.75 109 TYR A N 1
ATOM 899 C CA . TYR A 1 109 ? 1.881 -3.541 16.417 1.00 98.75 109 TYR A CA 1
ATOM 900 C C . TYR A 1 109 ? 2.570 -2.373 15.718 1.00 98.75 109 TYR A C 1
ATOM 902 O O . TYR A 1 109 ? 1.936 -1.384 15.348 1.00 98.75 109 TYR A O 1
ATOM 910 N N . LYS A 1 110 ? 3.885 -2.508 15.540 1.00 98.69 110 LYS A N 1
ATOM 911 C CA . LYS A 1 110 ? 4.736 -1.560 14.822 1.00 98.69 110 LYS A CA 1
ATOM 912 C C . LYS A 1 110 ? 5.108 -2.148 13.466 1.00 98.69 110 LYS A C 1
ATOM 914 O O . LYS A 1 110 ? 5.919 -3.066 13.382 1.00 98.69 110 LYS A O 1
ATOM 919 N N . PHE A 1 111 ? 4.536 -1.587 12.413 1.00 98.69 111 PHE A N 1
ATOM 920 C CA . PHE A 1 111 ? 4.750 -2.006 11.036 1.00 98.69 111 PHE A CA 1
ATOM 921 C C . PHE A 1 111 ? 5.852 -1.197 10.373 1.00 98.69 111 PHE A C 1
ATOM 923 O O . PHE A 1 111 ? 5.920 0.028 10.513 1.00 98.69 111 PHE A O 1
ATOM 930 N N . LYS A 1 112 ? 6.675 -1.867 9.565 1.00 98.38 112 LYS A N 1
ATOM 931 C CA . LYS A 1 112 ? 7.478 -1.155 8.570 1.00 98.38 112 LYS A CA 1
ATOM 932 C C . LYS A 1 112 ? 6.566 -0.735 7.419 1.00 98.38 112 LYS A C 1
ATOM 934 O O . LYS A 1 112 ? 5.510 -1.321 7.197 1.00 98.38 112 LYS A O 1
ATOM 939 N N . VAL A 1 113 ? 6.987 0.274 6.667 1.00 98.38 113 VAL A N 1
ATOM 940 C CA . VAL A 1 113 ? 6.257 0.717 5.474 1.00 98.38 113 VAL A CA 1
ATOM 941 C C . VAL A 1 113 ? 6.923 0.137 4.231 1.00 98.38 113 VAL A C 1
ATOM 943 O O . VAL A 1 113 ? 8.120 0.316 4.015 1.00 98.38 113 VAL A O 1
ATOM 946 N N . ALA A 1 114 ? 6.150 -0.590 3.433 1.00 98.50 114 ALA A N 1
ATOM 947 C CA . ALA A 1 114 ? 6.575 -1.181 2.166 1.00 98.50 114 ALA A CA 1
ATOM 948 C C . ALA A 1 114 ? 6.326 -0.251 0.970 1.00 98.50 114 ALA A C 1
ATOM 950 O O . ALA A 1 114 ? 6.825 -0.485 -0.128 1.00 98.50 114 ALA A O 1
ATOM 951 N N . SER A 1 115 ? 5.555 0.812 1.178 1.00 98.44 115 SER A N 1
ATOM 952 C CA . SER A 1 115 ? 5.482 1.983 0.311 1.00 98.44 115 SER A CA 1
ATOM 953 C C . SER A 1 115 ? 5.262 3.234 1.175 1.00 98.44 115 SER A C 1
ATOM 955 O O . SER A 1 115 ? 4.718 3.115 2.275 1.00 98.44 115 SER A O 1
ATOM 957 N N . PRO A 1 116 ? 5.718 4.432 0.756 1.00 98.56 116 PRO A N 1
ATOM 958 C CA . PRO A 1 116 ? 5.616 5.640 1.576 1.00 98.56 116 PRO A CA 1
ATOM 959 C C . PRO A 1 116 ? 4.174 5.921 2.010 1.00 98.56 116 PRO A C 1
ATOM 961 O O . PRO A 1 116 ? 3.249 5.774 1.219 1.00 98.56 116 PRO A O 1
ATOM 964 N N . VAL A 1 117 ? 3.969 6.351 3.251 1.00 98.75 117 VAL A N 1
ATOM 965 C CA . VAL A 1 117 ? 2.645 6.709 3.772 1.00 98.75 117 VAL A CA 1
ATOM 966 C C . VAL A 1 117 ? 2.298 8.111 3.299 1.00 98.75 117 VAL A C 1
ATOM 968 O O . VAL A 1 117 ? 2.977 9.080 3.647 1.00 98.75 117 VAL A O 1
ATOM 971 N N . PHE A 1 118 ? 1.249 8.216 2.492 1.00 98.50 118 PHE A N 1
ATOM 972 C CA . PHE A 1 118 ? 0.739 9.489 2.006 1.00 98.50 118 PHE A CA 1
ATOM 973 C C . PHE A 1 118 ? -0.481 9.903 2.825 1.00 98.50 118 PHE A C 1
ATOM 975 O O . PHE A 1 118 ? -1.471 9.180 2.862 1.00 98.50 118 PHE A O 1
ATOM 982 N N . ALA A 1 119 ? -0.417 11.058 3.481 1.00 97.94 119 ALA A N 1
ATOM 983 C CA . ALA A 1 119 ? -1.541 11.642 4.201 1.00 97.94 119 ALA A CA 1
ATOM 984 C C . ALA A 1 119 ? -1.858 13.007 3.591 1.00 97.94 119 ALA A C 1
ATOM 986 O O . ALA A 1 119 ? -0.977 13.862 3.485 1.00 97.94 119 ALA A O 1
ATOM 987 N N . LYS A 1 120 ? -3.110 13.220 3.182 1.00 95.38 120 LYS A N 1
ATOM 988 C CA . LYS A 1 120 ? -3.559 14.499 2.627 1.00 95.38 120 LYS A CA 1
ATOM 989 C C . LYS A 1 120 ? -4.798 15.023 3.332 1.00 95.38 120 LYS A C 1
ATOM 991 O O . LYS A 1 120 ? -5.675 14.261 3.736 1.00 95.38 120 LYS A O 1
ATOM 996 N N . GLY A 1 121 ? -4.873 16.344 3.439 1.00 92.88 121 GLY A N 1
ATOM 997 C CA . GLY A 1 121 ? -6.075 17.034 3.884 1.00 92.88 121 GLY A CA 1
ATOM 998 C C . GLY A 1 121 ? -7.207 16.960 2.863 1.00 92.88 121 GLY A C 1
ATOM 999 O O . GLY A 1 121 ? -7.048 16.477 1.738 1.00 92.88 121 GLY A O 1
ATOM 1000 N N . LYS A 1 122 ? -8.367 17.493 3.252 1.00 88.81 122 LYS A N 1
ATOM 1001 C CA . LYS A 1 122 ? -9.466 17.737 2.313 1.00 88.81 122 LYS A CA 1
ATOM 1002 C C . LYS A 1 122 ? -9.029 18.758 1.266 1.00 88.81 122 LYS A C 1
ATOM 1004 O O . LYS A 1 122 ? -8.313 19.703 1.592 1.00 88.81 122 LYS A O 1
ATOM 1009 N N . THR A 1 123 ? -9.497 18.587 0.033 1.00 87.25 123 THR A N 1
ATOM 1010 C CA . THR A 1 123 ? -9.295 19.578 -1.027 1.00 87.25 123 THR A CA 1
ATOM 1011 C C . THR A 1 123 ? -9.974 20.893 -0.629 1.00 87.25 123 THR A C 1
ATOM 1013 O O . THR A 1 123 ? -11.183 20.897 -0.384 1.00 87.25 123 THR A O 1
ATOM 1016 N N . PRO A 1 124 ? -9.229 22.004 -0.532 1.00 87.56 124 PRO A N 1
ATOM 1017 C CA . PRO A 1 124 ? -9.800 23.317 -0.267 1.00 87.56 124 PRO A CA 1
ATOM 1018 C C . PRO A 1 124 ? -10.783 23.763 -1.360 1.00 87.56 124 PRO A C 1
ATOM 1020 O O . PRO A 1 124 ? -10.552 23.537 -2.547 1.00 87.56 124 PRO A O 1
ATOM 1023 N N . ALA A 1 125 ? -11.836 24.494 -0.978 1.00 89.69 125 ALA A N 1
ATOM 1024 C CA . ALA A 1 125 ? -12.832 25.029 -1.919 1.00 89.69 125 ALA A CA 1
ATOM 1025 C C . ALA A 1 125 ? -12.251 26.032 -2.937 1.00 89.69 125 ALA A C 1
ATOM 1027 O O . ALA A 1 125 ? -12.835 26.266 -3.987 1.00 89.69 125 ALA A O 1
ATOM 1028 N N . ASN A 1 126 ? -11.086 26.615 -2.640 1.00 89.00 126 ASN A N 1
ATOM 1029 C CA . ASN A 1 126 ? -10.399 27.575 -3.507 1.00 89.00 126 ASN A CA 1
ATOM 1030 C C . ASN A 1 126 ? -9.552 26.920 -4.619 1.00 89.00 126 ASN A C 1
ATOM 1032 O O . ASN A 1 126 ? -8.774 27.615 -5.268 1.00 89.00 126 ASN A O 1
ATOM 1036 N N . GLY A 1 127 ? -9.645 25.598 -4.800 1.00 86.44 127 GLY A N 1
ATOM 1037 C CA . GLY A 1 127 ? -8.944 24.865 -5.858 1.00 86.44 127 GLY A CA 1
ATOM 1038 C C . GLY A 1 127 ? -7.440 24.675 -5.634 1.00 86.44 127 GLY A C 1
ATOM 1039 O O . GLY A 1 127 ? -6.768 24.111 -6.496 1.00 86.44 127 GLY A O 1
ATOM 1040 N N . LYS A 1 128 ? -6.885 25.113 -4.495 1.00 87.94 128 LYS A N 1
ATOM 1041 C CA . LYS A 1 128 ? -5.481 24.835 -4.158 1.00 87.94 128 LYS A CA 1
ATOM 1042 C C . LYS A 1 128 ? -5.268 23.335 -3.912 1.00 87.94 128 LYS A C 1
ATOM 1044 O O . LYS A 1 128 ? -6.188 22.662 -3.447 1.00 87.94 128 LYS A O 1
ATOM 1049 N N . PRO A 1 129 ? -4.054 22.807 -4.150 1.00 88.00 129 PRO A N 1
ATOM 1050 C CA . PRO A 1 129 ? -3.720 21.448 -3.746 1.00 88.00 129 PRO A CA 1
ATOM 1051 C C . PRO A 1 129 ? -3.945 21.245 -2.239 1.00 88.00 129 PRO A C 1
ATOM 1053 O O . PRO A 1 129 ? -3.676 22.163 -1.455 1.00 88.00 129 PRO A O 1
ATOM 1056 N N . PRO A 1 130 ? -4.428 20.066 -1.813 1.00 92.94 130 PRO A N 1
ATOM 1057 C CA . PRO A 1 130 ? -4.550 19.755 -0.397 1.00 92.94 130 PRO A CA 1
ATOM 1058 C C . PRO A 1 130 ? -3.174 19.742 0.275 1.00 92.94 130 PRO A C 1
ATOM 1060 O O . PRO A 1 130 ? -2.161 19.411 -0.343 1.00 92.94 130 PRO A O 1
ATOM 1063 N N . HIS A 1 131 ? -3.145 20.060 1.569 1.00 94.69 131 HIS A N 1
ATOM 1064 C CA . HIS A 1 131 ? -1.932 19.923 2.373 1.00 94.69 131 HIS A CA 1
ATOM 1065 C C . HIS A 1 131 ? -1.498 18.455 2.453 1.00 94.69 131 HIS A C 1
ATOM 1067 O O . HIS A 1 131 ? -2.344 17.567 2.597 1.00 94.69 131 HIS A O 1
ATOM 1073 N N . HIS A 1 132 ? -0.191 18.210 2.364 1.00 97.44 132 HIS A N 1
ATOM 1074 C CA . HIS A 1 132 ? 0.417 16.889 2.519 1.00 97.44 132 HIS A CA 1
ATOM 1075 C C . HIS A 1 132 ? 1.038 16.798 3.913 1.00 97.44 132 HIS A C 1
ATOM 1077 O O . HIS A 1 132 ? 2.075 17.412 4.151 1.00 97.44 132 HIS A O 1
ATOM 1083 N N . TYR A 1 133 ? 0.400 16.036 4.800 1.00 97.88 133 TYR A N 1
ATOM 1084 C CA . TYR A 1 133 ? 0.806 15.867 6.193 1.00 97.88 133 TYR A CA 1
ATOM 1085 C C . TYR A 1 133 ? 1.951 14.854 6.310 1.00 97.88 133 TYR A C 1
ATOM 1087 O O . TYR A 1 133 ? 1.879 13.743 5.771 1.00 97.88 133 TYR A O 1
ATOM 1095 N N . LEU A 1 134 ? 3.016 15.227 7.016 1.00 98.06 134 LEU A N 1
ATOM 1096 C CA . LEU A 1 134 ? 4.245 14.446 7.129 1.00 98.06 134 LEU A CA 1
ATOM 1097 C C . LEU A 1 134 ? 4.456 13.874 8.538 1.00 98.06 134 LEU A C 1
ATOM 1099 O O . LEU A 1 134 ? 3.793 14.238 9.506 1.00 98.06 134 LEU A O 1
ATOM 1103 N N . PHE A 1 135 ? 5.404 12.945 8.666 1.00 97.62 135 PHE A N 1
ATOM 1104 C CA . PHE A 1 135 ? 5.694 12.244 9.923 1.00 97.62 135 PHE A CA 1
ATOM 1105 C C . PHE A 1 135 ? 6.201 13.137 11.059 1.00 97.62 135 PHE A C 1
ATOM 1107 O O . PHE A 1 135 ? 6.336 12.655 12.177 1.00 97.62 135 PHE A O 1
ATOM 1114 N N . ASN A 1 136 ? 6.576 14.385 10.792 1.00 95.31 136 ASN A N 1
ATOM 1115 C CA . ASN A 1 136 ? 7.051 15.344 11.789 1.00 95.31 136 ASN A CA 1
ATOM 1116 C C . ASN A 1 136 ? 5.944 16.299 12.262 1.00 95.31 136 ASN A C 1
ATOM 1118 O O . ASN A 1 136 ? 6.181 17.099 13.160 1.00 95.31 136 ASN A O 1
ATOM 1122 N N . GLU A 1 137 ? 4.744 16.189 11.695 1.00 96.12 137 GLU A N 1
ATOM 1123 C CA . GLU A 1 137 ? 3.561 16.945 12.098 1.00 96.12 137 GLU A CA 1
ATOM 1124 C C . GLU A 1 137 ? 2.751 16.096 13.107 1.00 96.12 137 GLU A C 1
ATOM 1126 O O . GLU A 1 137 ? 2.475 14.913 12.846 1.00 96.12 137 GLU A O 1
ATOM 1131 N N . PRO A 1 138 ? 2.437 16.611 14.310 1.00 90.25 138 PRO A N 1
ATOM 1132 C CA . PRO A 1 138 ? 1.652 15.879 15.309 1.00 90.25 138 PRO A CA 1
ATOM 1133 C C . PRO A 1 138 ? 0.236 15.522 14.837 1.00 90.25 138 PRO A C 1
ATOM 1135 O O . PRO A 1 138 ? -0.259 14.431 15.113 1.00 90.25 138 PRO A O 1
ATOM 1138 N N . GLU A 1 139 ? -0.407 16.408 14.080 1.00 95.56 139 GLU A N 1
ATOM 1139 C CA . GLU A 1 139 ? -1.773 16.245 13.579 1.00 95.56 139 GLU A CA 1
ATOM 1140 C C . GLU A 1 139 ? -1.928 15.103 12.565 1.00 95.56 139 GLU A C 1
ATOM 1142 O O . GLU A 1 139 ? -3.039 14.610 12.351 1.00 95.56 139 GLU A O 1
ATOM 1147 N N . THR A 1 140 ? -0.825 14.634 11.974 1.00 97.62 140 THR A N 1
ATOM 1148 C CA . THR A 1 140 ? -0.842 13.556 10.983 1.00 97.62 140 THR A CA 1
ATOM 1149 C C . THR A 1 140 ? -1.442 12.271 11.543 1.00 97.62 140 THR A C 1
ATOM 1151 O O . THR A 1 140 ? -2.173 11.584 10.833 1.00 97.62 140 THR A O 1
ATOM 1154 N N . ASP A 1 141 ? -1.220 11.967 12.823 1.00 97.81 141 ASP A N 1
ATOM 1155 C CA . ASP A 1 141 ? -1.735 10.747 13.458 1.00 97.81 141 ASP A CA 1
ATOM 1156 C C . ASP A 1 141 ? -3.275 10.745 13.497 1.00 97.81 141 ASP A C 1
ATOM 1158 O O . ASP A 1 141 ? -3.922 9.731 13.216 1.00 97.81 141 ASP A O 1
ATOM 1162 N N . ALA A 1 142 ? -3.889 11.909 13.735 1.00 97.81 142 ALA A N 1
ATOM 1163 C CA . ALA A 1 142 ? -5.342 12.060 13.686 1.00 97.81 142 ALA A CA 1
ATOM 1164 C C . ALA A 1 142 ? -5.886 11.862 12.261 1.00 97.81 142 ALA A C 1
ATOM 1166 O O . ALA A 1 142 ? -6.906 11.195 12.076 1.00 97.81 142 ALA A O 1
ATOM 1167 N N . ILE A 1 143 ? -5.185 12.377 11.243 1.00 98.00 143 ILE A N 1
ATOM 1168 C CA . ILE A 1 143 ? -5.554 12.196 9.829 1.00 98.00 143 ILE A CA 1
ATOM 1169 C C . ILE A 1 143 ? -5.453 10.725 9.412 1.00 98.00 143 ILE A C 1
ATOM 1171 O O . ILE A 1 143 ? -6.367 10.198 8.770 1.00 98.00 143 ILE A O 1
ATOM 1175 N N . LEU A 1 144 ? -4.373 10.039 9.790 1.00 98.56 144 LEU A N 1
ATOM 1176 C CA . LEU A 1 144 ? -4.181 8.617 9.501 1.00 98.56 144 LEU A CA 1
ATOM 1177 C C . LEU A 1 144 ? -5.243 7.757 10.190 1.00 98.56 144 LEU A C 1
ATOM 1179 O O . LEU A 1 144 ? -5.835 6.885 9.551 1.00 98.56 144 LEU A O 1
ATOM 1183 N N . THR A 1 145 ? -5.524 8.048 11.460 1.00 98.69 145 THR A N 1
ATOM 1184 C CA . THR A 1 145 ? -6.560 7.370 12.244 1.00 98.69 145 THR A CA 1
ATOM 1185 C C . THR A 1 145 ? -7.934 7.540 11.599 1.00 98.69 145 THR A C 1
ATOM 1187 O O . THR A 1 145 ? -8.607 6.551 11.303 1.00 98.69 145 THR A O 1
ATOM 1190 N N . ALA A 1 146 ? -8.327 8.778 11.287 1.00 98.25 146 ALA A N 1
ATOM 1191 C CA . ALA A 1 146 ? -9.600 9.066 10.633 1.00 98.25 146 ALA A CA 1
ATOM 1192 C C . ALA A 1 146 ? -9.713 8.392 9.256 1.00 98.25 146 ALA A C 1
ATOM 1194 O O . ALA A 1 146 ? -10.777 7.894 8.894 1.00 98.25 146 ALA A O 1
ATOM 1195 N N . THR A 1 147 ? -8.614 8.322 8.500 1.00 98.00 147 THR A N 1
ATOM 1196 C CA . THR A 1 147 ? -8.589 7.660 7.188 1.00 98.00 147 THR A CA 1
ATOM 1197 C C . THR A 1 147 ? -8.801 6.150 7.308 1.00 98.00 147 THR A C 1
ATOM 1199 O O . THR A 1 147 ? -9.546 5.575 6.515 1.00 98.00 147 THR A O 1
ATOM 1202 N N . LEU A 1 148 ? -8.195 5.494 8.304 1.00 98.62 148 LEU A N 1
ATOM 1203 C CA . LEU A 1 148 ? -8.406 4.064 8.542 1.00 98.62 148 LEU A CA 1
ATOM 1204 C C . LEU A 1 148 ? -9.847 3.771 8.987 1.00 98.62 148 LEU A C 1
ATOM 1206 O O . LEU A 1 148 ? -10.464 2.844 8.465 1.00 98.62 148 LEU A O 1
ATOM 1210 N N . ILE A 1 149 ? -10.403 4.586 9.890 1.00 98.50 149 ILE A N 1
ATOM 1211 C CA . ILE A 1 149 ? -11.808 4.481 10.315 1.00 98.50 149 ILE A CA 1
ATOM 1212 C C . ILE A 1 149 ? -12.743 4.658 9.114 1.00 98.50 149 ILE A C 1
ATOM 1214 O O . ILE A 1 149 ? -13.671 3.875 8.932 1.00 98.50 149 ILE A O 1
ATOM 1218 N N . HIS A 1 150 ? -12.459 5.618 8.235 1.00 97.56 150 HIS A N 1
ATOM 1219 C CA . HIS A 1 150 ? -13.256 5.817 7.031 1.00 97.56 150 HIS A CA 1
ATOM 1220 C C . HIS A 1 150 ? -13.236 4.595 6.100 1.00 97.56 150 HIS A C 1
ATOM 1222 O O . HIS A 1 150 ? -14.273 4.227 5.551 1.00 97.56 150 HIS A O 1
ATOM 1228 N N . LYS A 1 151 ? -12.091 3.912 5.959 1.00 97.56 151 LYS A N 1
ATOM 1229 C CA . LYS A 1 151 ? -12.016 2.635 5.229 1.00 97.56 151 LYS A CA 1
ATOM 1230 C C . LYS A 1 151 ? -12.865 1.542 5.891 1.00 97.56 151 LYS A C 1
ATOM 1232 O O . LYS A 1 151 ? -13.506 0.776 5.180 1.00 97.56 151 LYS A O 1
ATOM 1237 N N . MET A 1 152 ? -12.928 1.487 7.224 1.00 97.94 152 MET A N 1
ATOM 1238 C CA . MET A 1 152 ? -13.837 0.569 7.931 1.00 97.94 152 MET A CA 1
ATOM 1239 C C . MET A 1 152 ? -15.309 0.898 7.651 1.00 97.94 152 MET A C 1
ATOM 1241 O O . MET A 1 152 ? -16.124 -0.007 7.498 1.00 97.94 152 MET A O 1
ATOM 1245 N N . ASP A 1 153 ? -15.659 2.184 7.553 1.00 96.81 153 ASP A N 1
ATOM 1246 C CA . ASP A 1 153 ? -17.016 2.601 7.187 1.00 96.81 153 ASP A CA 1
ATOM 1247 C C . ASP A 1 153 ? -17.380 2.188 5.759 1.00 96.81 153 ASP A C 1
ATOM 1249 O O . ASP A 1 153 ? -18.514 1.786 5.518 1.00 96.81 153 ASP A O 1
ATOM 1253 N N . VAL A 1 154 ? -16.438 2.283 4.815 1.00 94.75 154 VAL A N 1
ATOM 1254 C CA . VAL A 1 154 ? -16.621 1.777 3.443 1.00 94.75 154 VAL A CA 1
ATOM 1255 C C . VAL A 1 154 ? -16.864 0.271 3.473 1.00 94.75 154 VAL A C 1
ATOM 1257 O O . VAL A 1 154 ? -17.885 -0.173 2.964 1.00 94.75 154 VAL A O 1
ATOM 1260 N N . ALA A 1 155 ? -16.003 -0.482 4.162 1.00 94.38 155 ALA A N 1
ATOM 1261 C CA . ALA A 1 155 ? -16.136 -1.932 4.295 1.00 94.38 155 ALA A CA 1
ATOM 1262 C C . ALA A 1 155 ? -17.474 -2.364 4.924 1.00 94.38 155 ALA A C 1
ATOM 1264 O O . ALA A 1 155 ? -18.005 -3.411 4.578 1.00 94.38 155 ALA A O 1
ATOM 1265 N N . ASN A 1 156 ? -18.038 -1.566 5.837 1.00 95.25 156 ASN A N 1
ATOM 1266 C CA . ASN A 1 156 ? -19.378 -1.810 6.375 1.00 95.25 156 ASN A CA 1
ATOM 1267 C C . ASN A 1 156 ? -20.495 -1.510 5.370 1.00 95.25 156 ASN A C 1
ATOM 1269 O O . ASN A 1 156 ? -21.512 -2.188 5.399 1.00 95.25 156 ASN A O 1
ATOM 1273 N N . ARG A 1 157 ? -20.352 -0.473 4.535 1.00 92.50 157 ARG A N 1
ATOM 1274 C CA . ARG A 1 157 ? -21.371 -0.101 3.536 1.00 92.50 157 ARG A CA 1
ATOM 1275 C C . ARG A 1 157 ? -21.423 -1.068 2.359 1.00 92.50 157 ARG A C 1
ATOM 1277 O O . ARG A 1 157 ? -22.474 -1.208 1.753 1.00 92.50 157 ARG A O 1
ATOM 1284 N N . GLU A 1 158 ? -20.291 -1.675 2.024 1.00 88.00 158 GLU A N 1
ATOM 1285 C CA . GLU A 1 158 ? -20.168 -2.640 0.927 1.00 88.00 158 GLU A CA 1
ATOM 1286 C C . GLU A 1 158 ? -20.532 -4.072 1.356 1.00 88.00 158 GLU A C 1
ATOM 1288 O O . GLU A 1 158 ? -20.502 -4.985 0.539 1.00 88.00 158 GLU A O 1
ATOM 1293 N N . ALA A 1 159 ? -20.886 -4.276 2.627 1.00 85.88 159 ALA A N 1
ATOM 1294 C CA . ALA A 1 159 ? -21.210 -5.575 3.194 1.00 85.88 159 ALA A CA 1
ATOM 1295 C C . ALA A 1 159 ? -22.692 -5.694 3.561 1.00 85.88 159 ALA A C 1
ATOM 1297 O O . ALA A 1 159 ? -23.294 -4.738 4.045 1.00 85.88 159 ALA A O 1
ATOM 1298 N N . ASP A 1 160 ? -23.235 -6.907 3.445 1.00 84.50 160 ASP A N 1
ATOM 1299 C CA . ASP A 1 160 ? -24.595 -7.229 3.908 1.00 84.50 160 ASP A CA 1
ATOM 1300 C C . ASP A 1 160 ? -24.733 -7.180 5.442 1.00 84.50 160 ASP A C 1
ATOM 1302 O O . ASP A 1 160 ? -25.832 -7.053 5.979 1.00 84.50 160 ASP A O 1
ATOM 1306 N N . GLU A 1 161 ? -23.609 -7.251 6.163 1.00 86.19 161 GLU A N 1
ATOM 1307 C CA . GLU A 1 161 ? -23.549 -7.227 7.624 1.00 86.19 161 GLU A CA 1
ATOM 1308 C C . GLU A 1 161 ? -22.503 -6.234 8.141 1.00 86.19 161 GLU A C 1
ATOM 1310 O O . GLU A 1 161 ? -21.480 -5.965 7.505 1.00 86.19 161 GLU A O 1
ATOM 1315 N N . VAL A 1 162 ? -22.718 -5.725 9.360 1.00 88.06 162 VAL A N 1
ATOM 1316 C CA . VAL A 1 162 ? -21.765 -4.826 10.025 1.00 88.06 162 VAL A CA 1
ATOM 1317 C C . VAL A 1 162 ? -20.469 -5.576 10.338 1.00 88.06 162 VAL A C 1
ATOM 1319 O O . VAL A 1 162 ? -20.408 -6.405 11.245 1.00 88.06 162 VAL A O 1
ATOM 1322 N N . ARG A 1 163 ? -19.389 -5.226 9.634 1.00 92.56 163 ARG A N 1
ATOM 1323 C CA . ARG A 1 163 ? -18.065 -5.833 9.818 1.00 92.56 163 ARG A CA 1
ATOM 1324 C C . ARG A 1 163 ? -17.261 -5.156 10.928 1.00 92.56 163 ARG A C 1
ATOM 1326 O O . ARG A 1 163 ? -16.537 -5.837 11.642 1.00 92.56 163 ARG A O 1
ATOM 1333 N N . PHE A 1 164 ? -17.374 -3.850 11.117 1.00 97.31 164 PHE A N 1
ATOM 1334 C CA . PHE A 1 164 ? -16.614 -3.082 12.105 1.00 97.31 164 PHE A CA 1
ATOM 1335 C C . PHE A 1 164 ? -17.541 -2.353 13.072 1.00 97.31 164 PHE A C 1
ATOM 1337 O O . PHE A 1 164 ? -18.425 -1.594 12.667 1.00 97.31 164 PHE A O 1
ATOM 1344 N N . THR A 1 165 ? -17.305 -2.565 14.360 1.00 96.94 165 THR A N 1
ATOM 1345 C CA . THR A 1 165 ? -18.094 -2.032 15.473 1.00 96.94 165 THR A CA 1
ATOM 1346 C C . THR A 1 165 ? -17.511 -0.722 16.009 1.00 96.94 165 THR A C 1
ATOM 1348 O O . THR A 1 165 ? -16.431 -0.284 15.610 1.00 96.94 165 THR A O 1
ATOM 1351 N N . GLY A 1 166 ? -18.197 -0.098 16.973 1.00 96.75 166 GLY A N 1
ATOM 1352 C CA . GLY A 1 166 ? -17.665 1.068 17.687 1.00 96.75 166 GLY A CA 1
ATOM 1353 C C . GLY A 1 166 ? -16.348 0.794 18.427 1.00 96.75 166 GLY A C 1
ATOM 1354 O O . GLY A 1 166 ? -15.534 1.706 18.548 1.00 96.75 166 GLY A O 1
ATOM 1355 N N . ALA A 1 167 ? -16.110 -0.451 18.862 1.00 97.38 167 ALA A N 1
ATOM 1356 C CA . ALA A 1 167 ? -14.859 -0.854 19.505 1.00 97.38 167 ALA A CA 1
ATOM 1357 C C . ALA A 1 167 ? -13.689 -0.881 18.510 1.00 97.38 167 ALA A C 1
ATOM 1359 O O . ALA A 1 167 ? -12.604 -0.393 18.819 1.00 97.38 167 ALA A O 1
ATOM 1360 N N . ASP A 1 168 ? -13.916 -1.375 17.288 1.00 98.12 168 ASP A N 1
ATOM 1361 C CA . ASP A 1 168 ? -12.895 -1.388 16.231 1.00 98.12 168 ASP A CA 1
ATOM 1362 C C . ASP A 1 168 ? -12.489 0.032 15.810 1.00 98.12 168 ASP A C 1
ATOM 1364 O O . ASP A 1 168 ? -11.326 0.292 15.505 1.00 98.12 168 ASP A O 1
ATOM 1368 N N . LYS A 1 169 ? -13.437 0.976 15.864 1.00 97.62 169 LYS A N 1
ATOM 1369 C CA . LYS A 1 169 ? -13.222 2.392 15.531 1.00 97.62 169 LYS A CA 1
ATOM 1370 C C . LYS A 1 169 ? -12.537 3.205 16.639 1.00 97.62 169 LYS A C 1
ATOM 1372 O O . LYS A 1 169 ? -12.278 4.383 16.427 1.00 97.62 169 LYS A O 1
ATOM 1377 N N . GLN A 1 170 ? -12.194 2.595 17.779 1.00 98.25 170 GLN A N 1
ATOM 1378 C CA . GLN A 1 170 ? -11.291 3.198 18.777 1.00 98.25 170 GLN A CA 1
ATOM 1379 C C . GLN A 1 170 ? -9.806 3.053 18.401 1.00 98.25 170 GLN A C 1
ATOM 1381 O O . GLN A 1 170 ? -8.931 3.400 19.197 1.00 98.25 170 GLN A O 1
ATOM 1386 N N . VAL A 1 171 ? -9.514 2.509 17.212 1.00 98.69 171 VAL A N 1
ATOM 1387 C CA . VAL A 1 171 ? -8.153 2.358 16.693 1.00 98.69 171 VAL A CA 1
ATOM 1388 C C . VAL A 1 171 ? -7.403 3.691 16.689 1.00 98.69 171 VAL A C 1
ATOM 1390 O O . VAL A 1 171 ? -7.962 4.741 16.382 1.00 98.69 171 VAL A O 1
ATOM 1393 N N . LYS A 1 172 ? -6.111 3.632 16.994 1.00 98.75 172 LYS A N 1
ATOM 1394 C CA . LYS A 1 172 ? -5.162 4.737 16.895 1.00 98.75 172 LYS A CA 1
ATOM 1395 C C . LYS A 1 172 ? -4.054 4.346 15.934 1.00 98.75 172 LYS A C 1
ATOM 1397 O O . LYS A 1 172 ? -3.519 3.239 16.006 1.00 98.75 172 LYS A O 1
ATOM 1402 N N . VAL A 1 173 ? -3.713 5.264 15.043 1.00 98.69 173 VAL A N 1
ATOM 1403 C CA . VAL A 1 173 ? -2.645 5.108 14.058 1.00 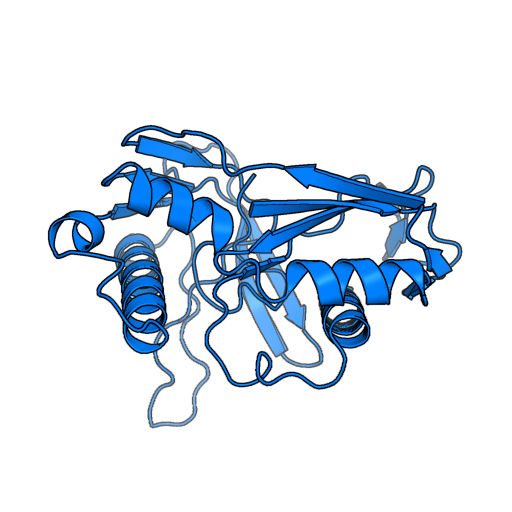98.69 173 VAL A CA 1
ATOM 1404 C C . VAL A 1 173 ? -1.709 6.294 14.187 1.00 98.69 173 VAL A C 1
ATOM 1406 O O . VAL A 1 173 ? -2.163 7.435 14.154 1.00 98.69 173 VAL A O 1
ATOM 1409 N N . GLY A 1 174 ? -0.409 6.038 14.282 1.00 98.31 174 GLY A N 1
ATOM 1410 C CA . GLY A 1 174 ? 0.576 7.110 14.279 1.00 98.31 174 GLY A CA 1
ATOM 1411 C C . GLY A 1 174 ? 1.952 6.662 13.827 1.00 98.31 174 GLY A C 1
ATOM 1412 O O . GLY A 1 174 ? 2.253 5.468 13.786 1.00 98.31 174 GLY A O 1
ATOM 1413 N N . PHE A 1 175 ? 2.790 7.625 13.463 1.00 98.31 175 PHE A N 1
ATOM 1414 C CA . PHE A 1 175 ? 4.189 7.337 13.160 1.00 98.31 175 PHE A CA 1
ATOM 1415 C C . PHE A 1 175 ? 4.975 6.988 14.424 1.00 98.31 175 PHE A C 1
ATOM 1417 O O . PHE A 1 175 ? 4.764 7.570 15.488 1.00 98.31 175 PHE A O 1
ATOM 1424 N N . ASP A 1 176 ? 5.930 6.071 14.289 1.00 97.56 176 ASP A N 1
ATOM 1425 C CA . ASP A 1 176 ? 6.919 5.796 15.326 1.00 97.56 176 ASP A CA 1
ATOM 1426 C C . ASP A 1 176 ? 7.854 7.005 15.488 1.00 97.56 176 ASP A C 1
ATOM 1428 O O . ASP A 1 176 ? 8.781 7.206 14.701 1.00 97.56 176 ASP A O 1
ATOM 1432 N N . ARG A 1 177 ? 7.592 7.835 16.504 1.00 93.56 177 ARG A N 1
ATOM 1433 C CA . ARG A 1 177 ? 8.361 9.062 16.774 1.00 93.56 177 ARG A CA 1
ATOM 1434 C C . ARG A 1 177 ? 9.771 8.779 17.298 1.00 93.56 177 ARG A C 1
ATOM 1436 O O . ARG A 1 177 ? 10.614 9.667 17.245 1.00 93.56 177 ARG A O 1
ATOM 1443 N N . GLU A 1 178 ? 10.037 7.558 17.755 1.00 95.38 178 GLU A N 1
ATOM 1444 C CA . GLU A 1 178 ? 11.367 7.121 18.193 1.00 95.38 178 GLU A CA 1
ATOM 1445 C C . GLU A 1 178 ? 12.207 6.574 17.030 1.00 95.38 178 GLU A C 1
ATOM 1447 O O . GLU A 1 178 ? 13.389 6.261 17.191 1.00 95.38 178 GLU A O 1
ATOM 1452 N N . PHE A 1 179 ? 11.627 6.452 15.831 1.00 96.44 179 PHE A N 1
ATOM 1453 C CA . PHE A 1 179 ? 12.368 5.991 14.671 1.00 96.44 179 PHE A CA 1
ATOM 1454 C C . PHE A 1 179 ? 13.466 6.994 14.304 1.00 96.44 179 PHE A C 1
ATOM 1456 O O . PHE A 1 179 ? 13.196 8.148 13.992 1.00 96.44 179 PHE A O 1
ATOM 1463 N N . ALA A 1 180 ? 14.717 6.534 14.294 1.00 95.88 180 ALA A N 1
ATOM 1464 C CA . ALA A 1 180 ? 15.874 7.417 14.152 1.00 95.88 180 ALA A CA 1
ATOM 1465 C C . ALA A 1 180 ? 16.028 8.056 12.759 1.00 95.88 180 ALA A C 1
ATOM 1467 O O . ALA A 1 180 ? 16.634 9.115 12.636 1.00 95.88 180 ALA A O 1
ATOM 1468 N N . ASN A 1 181 ? 15.527 7.411 11.698 1.00 95.94 181 ASN A N 1
ATOM 1469 C CA . ASN A 1 181 ? 15.823 7.798 10.311 1.00 95.94 181 ASN A CA 1
ATOM 1470 C C . ASN A 1 181 ? 14.575 7.919 9.416 1.00 95.94 181 ASN A C 1
ATOM 1472 O O . ASN A 1 181 ? 14.531 7.292 8.346 1.00 95.94 181 ASN A O 1
ATOM 1476 N N . PRO A 1 182 ? 13.548 8.695 9.807 1.00 97.62 182 PRO A N 1
ATOM 1477 C CA . PRO A 1 182 ? 12.393 8.922 8.958 1.00 97.62 182 PRO A CA 1
ATOM 1478 C C . PRO A 1 182 ? 12.799 9.758 7.739 1.00 97.62 182 PRO A C 1
ATOM 1480 O O . PRO A 1 182 ? 13.714 10.582 7.795 1.00 97.62 182 PRO A O 1
ATOM 1483 N N . LYS A 1 183 ? 12.133 9.544 6.602 1.00 98.00 183 LYS A N 1
ATOM 1484 C CA . LYS A 1 183 ? 12.436 10.271 5.360 1.00 98.00 183 LYS A CA 1
ATOM 1485 C C . LYS A 1 183 ? 11.175 10.820 4.726 1.00 98.00 183 LYS A C 1
ATOM 1487 O O . LYS A 1 183 ? 10.168 10.126 4.632 1.00 98.00 183 LYS A O 1
ATOM 1492 N N . ILE A 1 184 ? 11.267 12.039 4.206 1.00 98.25 184 ILE A N 1
ATOM 1493 C CA . ILE A 1 184 ? 10.277 12.564 3.267 1.00 98.25 184 ILE A CA 1
ATOM 1494 C C . ILE A 1 184 ? 10.641 12.031 1.883 1.00 98.25 184 ILE A C 1
ATOM 1496 O O . ILE A 1 184 ? 11.781 12.165 1.430 1.00 98.25 184 ILE A O 1
ATOM 1500 N N . LYS A 1 185 ? 9.676 11.422 1.201 1.00 97.31 185 LYS A N 1
ATOM 1501 C CA . LYS A 1 185 ? 9.818 10.928 -0.163 1.00 97.31 185 LYS A CA 1
ATOM 1502 C C . LYS A 1 185 ? 8.878 11.704 -1.075 1.00 97.31 185 LYS A C 1
ATOM 1504 O O . LYS A 1 185 ? 7.668 11.696 -0.871 1.00 97.31 185 LYS A O 1
ATOM 1509 N N . LEU A 1 186 ? 9.449 12.349 -2.089 1.00 97.38 186 LEU A N 1
ATOM 1510 C CA . LEU A 1 186 ? 8.683 12.849 -3.224 1.00 97.38 186 LEU A CA 1
ATOM 1511 C C . LEU A 1 186 ? 8.393 11.672 -4.158 1.00 97.38 186 LEU A C 1
ATOM 1513 O O . LEU A 1 186 ? 9.324 10.988 -4.598 1.00 97.38 186 LEU A O 1
ATOM 1517 N N . VAL A 1 187 ? 7.115 11.420 -4.411 1.00 96.94 187 VAL A N 1
ATOM 1518 C CA . VAL A 1 187 ? 6.626 10.375 -5.308 1.00 96.94 187 VAL A CA 1
ATOM 1519 C C . VAL A 1 187 ? 5.818 11.046 -6.403 1.00 96.94 187 VAL A C 1
ATOM 1521 O O . VAL A 1 187 ? 4.823 11.718 -6.129 1.00 96.94 187 VAL A O 1
ATOM 1524 N N . ARG A 1 188 ? 6.255 10.856 -7.642 1.00 96.00 188 ARG A N 1
ATOM 1525 C CA . ARG A 1 188 ? 5.554 11.356 -8.814 1.00 96.00 188 ARG A CA 1
ATOM 1526 C C . ARG A 1 188 ? 4.668 10.259 -9.373 1.00 96.00 188 ARG A C 1
ATOM 1528 O O . ARG A 1 188 ? 5.132 9.143 -9.587 1.00 96.00 188 ARG A O 1
ATOM 1535 N N . ILE A 1 189 ? 3.399 10.575 -9.594 1.00 93.56 189 ILE A N 1
ATOM 1536 C CA . ILE A 1 189 ? 2.478 9.719 -10.340 1.00 93.56 189 ILE A CA 1
ATOM 1537 C C . ILE A 1 189 ? 1.963 10.552 -11.503 1.00 93.56 189 ILE A C 1
ATOM 1539 O O . ILE A 1 189 ? 1.276 11.550 -11.283 1.00 93.56 189 ILE A O 1
ATOM 1543 N N . LYS A 1 190 ? 2.314 10.144 -12.730 1.00 90.69 190 LYS A N 1
ATOM 1544 C CA . LYS A 1 190 ? 2.113 10.955 -13.941 1.00 90.69 190 LYS A CA 1
ATOM 1545 C C . LYS A 1 190 ? 2.697 12.361 -13.725 1.00 90.69 190 LYS A C 1
ATOM 1547 O O . LYS A 1 190 ? 3.872 12.477 -13.399 1.00 90.69 190 LYS A O 1
ATOM 1552 N N . ASP A 1 191 ? 1.872 13.398 -13.805 1.00 90.00 191 ASP A N 1
ATOM 1553 C CA . ASP A 1 191 ? 2.293 14.798 -13.690 1.00 90.00 191 ASP A CA 1
ATOM 1554 C C . ASP A 1 191 ? 2.059 15.394 -12.290 1.00 90.00 191 ASP A C 1
ATOM 1556 O O . ASP A 1 191 ? 2.183 16.600 -12.094 1.00 90.00 191 ASP A O 1
ATOM 1560 N N . THR A 1 192 ? 1.690 14.571 -11.297 1.00 92.00 192 THR A N 1
ATOM 1561 C CA . THR A 1 192 ? 1.377 15.036 -9.933 1.00 92.00 192 THR A CA 1
ATOM 1562 C C . THR A 1 192 ? 2.403 14.548 -8.914 1.00 92.00 192 THR A C 1
ATOM 1564 O O . THR A 1 192 ? 2.677 13.350 -8.783 1.00 92.00 192 THR A O 1
ATOM 1567 N N . ASP A 1 193 ? 2.920 15.497 -8.137 1.00 95.88 193 ASP A N 1
ATOM 1568 C CA . ASP A 1 193 ? 3.884 15.271 -7.067 1.00 95.88 193 ASP A CA 1
ATOM 1569 C C . ASP A 1 193 ? 3.215 15.100 -5.700 1.00 95.88 193 ASP A C 1
ATOM 1571 O O . ASP A 1 193 ? 2.445 15.944 -5.242 1.00 95.88 193 ASP A O 1
ATOM 1575 N N . HIS A 1 194 ? 3.583 14.026 -5.004 1.00 97.31 194 HIS A N 1
ATOM 1576 C CA . HIS A 1 194 ? 3.072 13.673 -3.684 1.00 97.31 194 HIS A CA 1
ATOM 1577 C C . HIS A 1 194 ? 4.229 13.620 -2.689 1.00 97.31 194 HIS A C 1
ATOM 1579 O O . HIS A 1 194 ? 5.213 12.906 -2.898 1.00 97.31 194 HIS A O 1
ATOM 1585 N N . LYS A 1 195 ? 4.124 14.370 -1.589 1.00 97.94 195 LYS A N 1
ATOM 1586 C CA . LYS A 1 195 ? 5.077 14.277 -0.476 1.00 97.94 195 LYS A CA 1
ATOM 1587 C C . LYS A 1 195 ? 4.536 13.254 0.513 1.00 97.94 195 LYS A C 1
ATOM 1589 O O . LYS A 1 195 ? 3.438 13.426 1.026 1.00 97.94 195 LYS A O 1
ATOM 1594 N N . ALA A 1 196 ? 5.298 12.198 0.751 1.00 98.31 196 ALA A N 1
ATOM 1595 C CA . ALA A 1 196 ? 4.908 11.088 1.606 1.00 98.31 196 ALA A CA 1
ATOM 1596 C C . ALA A 1 196 ? 6.020 10.750 2.604 1.00 98.31 196 ALA A C 1
ATOM 1598 O O . ALA A 1 196 ? 7.178 11.139 2.433 1.00 98.31 196 ALA A O 1
ATOM 1599 N N . SER A 1 197 ? 5.668 10.006 3.644 1.00 98.69 197 SER A N 1
ATOM 1600 C CA . SER A 1 197 ? 6.560 9.679 4.752 1.00 98.69 197 SER A CA 1
ATOM 1601 C C . SER A 1 197 ? 7.036 8.232 4.679 1.00 98.69 197 SER A C 1
ATOM 1603 O O . SER A 1 197 ? 6.236 7.304 4.595 1.00 98.69 197 SER A O 1
ATOM 1605 N N . ILE A 1 198 ? 8.346 8.022 4.760 1.00 98.44 198 ILE A N 1
ATOM 1606 C CA . ILE A 1 198 ? 8.954 6.717 5.029 1.00 98.44 198 ILE A CA 1
ATOM 1607 C C . ILE A 1 198 ? 9.319 6.700 6.510 1.00 98.44 198 ILE A C 1
ATOM 1609 O O . ILE A 1 198 ? 10.371 7.199 6.907 1.00 98.44 198 ILE A O 1
ATOM 1613 N N . CYS A 1 199 ? 8.415 6.168 7.323 1.00 98.38 199 CYS A N 1
ATOM 1614 C CA . CYS A 1 199 ? 8.563 6.021 8.764 1.00 98.38 199 CYS A CA 1
ATOM 1615 C C . CYS A 1 199 ? 7.647 4.868 9.219 1.00 98.38 199 CYS A C 1
ATOM 1617 O O . CYS A 1 199 ? 6.543 4.761 8.677 1.00 98.38 199 CYS A O 1
ATOM 1619 N N . PRO A 1 200 ? 8.079 3.983 10.138 1.00 98.50 200 PRO A N 1
ATOM 1620 C CA . PRO A 1 200 ? 7.222 2.938 10.687 1.00 98.50 200 PRO A CA 1
ATOM 1621 C C . PRO A 1 200 ? 5.918 3.494 11.269 1.00 98.50 200 PRO A C 1
ATOM 1623 O O . PRO A 1 200 ? 5.882 4.607 11.792 1.00 98.50 200 PRO A O 1
ATOM 1626 N N . ILE A 1 201 ? 4.857 2.693 11.193 1.00 98.50 201 ILE A N 1
ATOM 1627 C CA . ILE A 1 201 ? 3.534 3.024 11.726 1.00 98.50 201 ILE A CA 1
ATOM 1628 C C . ILE A 1 201 ? 3.238 2.130 12.923 1.00 98.50 201 ILE A C 1
ATOM 1630 O O . ILE A 1 201 ? 3.394 0.912 12.850 1.00 98.50 201 ILE A O 1
ATOM 1634 N N . ILE A 1 202 ? 2.755 2.727 14.003 1.00 98.75 202 ILE A N 1
ATOM 1635 C CA . ILE A 1 202 ? 2.183 2.027 15.146 1.00 98.75 202 ILE A CA 1
ATOM 1636 C C . ILE A 1 202 ? 0.664 2.049 14.990 1.00 98.75 202 ILE A C 1
ATOM 1638 O O . ILE A 1 202 ? 0.065 3.112 14.818 1.00 98.75 202 ILE A O 1
ATOM 1642 N N . VAL A 1 203 ? 0.047 0.870 15.051 1.00 98.81 203 VAL A N 1
ATOM 1643 C CA . VAL A 1 203 ? -1.412 0.710 15.088 1.00 98.81 203 VAL A CA 1
ATOM 1644 C C . VAL A 1 203 ? -1.784 0.070 16.415 1.00 98.81 203 VAL A C 1
ATOM 1646 O O . VAL A 1 203 ? -1.224 -0.965 16.771 1.00 98.81 203 VAL A O 1
ATOM 1649 N N . GLU A 1 204 ? -2.721 0.677 17.134 1.00 98.81 204 GLU A N 1
ATOM 1650 C CA . GLU A 1 204 ? -3.231 0.202 18.421 1.00 98.81 204 GLU A CA 1
ATOM 1651 C C . GLU A 1 204 ? -4.764 0.165 18.389 1.00 98.81 204 GLU A C 1
ATOM 1653 O O . GLU A 1 204 ? -5.396 1.155 18.035 1.00 98.81 204 GLU A O 1
ATOM 1658 N N . GLY A 1 205 ? -5.378 -0.967 18.724 1.00 98.56 205 GLY A N 1
ATOM 1659 C CA . GLY A 1 205 ? -6.826 -1.164 18.670 1.00 98.56 205 GLY A CA 1
ATOM 1660 C C . GLY A 1 205 ? -7.226 -2.626 18.874 1.00 98.56 205 GLY A C 1
ATOM 1661 O O . GLY A 1 205 ? -6.476 -3.423 19.435 1.00 98.56 205 GLY A O 1
ATOM 1662 N N . THR A 1 206 ? -8.415 -3.009 18.405 1.00 98.69 206 THR A N 1
ATOM 1663 C CA . THR A 1 206 ? -8.808 -4.427 18.390 1.00 98.69 206 THR A CA 1
ATOM 1664 C C . THR A 1 206 ? -7.888 -5.221 17.447 1.00 98.69 206 THR A C 1
ATOM 1666 O O . THR A 1 206 ? -7.420 -4.670 16.444 1.00 98.69 206 THR A O 1
ATOM 1669 N N . PRO A 1 207 ? -7.669 -6.533 17.665 1.00 98.50 207 PRO A N 1
ATOM 1670 C CA . PRO A 1 207 ? -6.874 -7.339 16.734 1.00 98.50 207 PRO A CA 1
ATOM 1671 C C . PRO A 1 207 ? -7.422 -7.312 15.301 1.00 98.50 207 PRO A C 1
ATOM 1673 O O . PRO A 1 207 ? -6.672 -7.372 14.328 1.00 98.50 207 PRO A O 1
ATOM 1676 N N . LYS A 1 208 ? -8.744 -7.156 15.155 1.00 98.00 208 LYS A N 1
ATOM 1677 C CA . LYS A 1 208 ? -9.405 -6.982 13.860 1.00 98.00 208 LYS A CA 1
ATOM 1678 C C . LYS A 1 208 ? -8.996 -5.675 13.176 1.00 98.00 208 LYS A C 1
ATOM 1680 O O . LYS A 1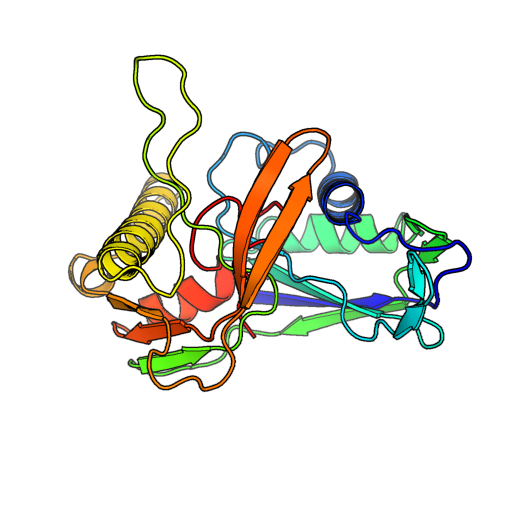 208 ? -8.661 -5.707 11.994 1.00 98.00 208 LYS A O 1
ATOM 1685 N N . ALA A 1 209 ? -8.973 -4.556 13.902 1.00 98.44 209 ALA A N 1
ATOM 1686 C CA . ALA A 1 209 ? -8.546 -3.260 13.378 1.00 98.44 209 ALA A CA 1
ATOM 1687 C C . ALA A 1 209 ? -7.065 -3.251 12.963 1.00 98.44 209 ALA A C 1
ATOM 1689 O O . ALA A 1 209 ? -6.728 -2.747 11.890 1.00 98.44 209 ALA A O 1
ATOM 1690 N N . VAL A 1 210 ? -6.188 -3.867 13.764 1.00 98.75 210 VAL A N 1
ATOM 1691 C CA . VAL A 1 210 ? -4.751 -3.975 13.452 1.00 98.75 210 VAL A CA 1
ATOM 1692 C C . VAL A 1 210 ? -4.525 -4.818 12.189 1.00 98.75 210 VAL A C 1
ATOM 1694 O O . VAL A 1 210 ? -3.795 -4.407 11.286 1.00 98.75 210 VAL A O 1
ATOM 1697 N N . ARG A 1 211 ? -5.213 -5.960 12.059 1.00 98.31 211 ARG A N 1
ATOM 1698 C CA . ARG A 1 211 ? -5.177 -6.787 10.838 1.00 98.31 211 ARG A CA 1
ATOM 1699 C C . ARG A 1 211 ? -5.745 -6.065 9.617 1.00 98.31 211 ARG A C 1
ATOM 1701 O O . ARG A 1 211 ? -5.208 -6.203 8.519 1.00 98.31 211 ARG A O 1
ATOM 1708 N N . PHE A 1 212 ? -6.810 -5.285 9.799 1.00 98.38 212 PHE A N 1
ATOM 1709 C CA . PHE A 1 212 ? -7.393 -4.482 8.728 1.00 98.38 212 PHE A CA 1
ATOM 1710 C C . PHE A 1 212 ? -6.385 -3.467 8.183 1.00 98.38 212 PHE A C 1
ATOM 1712 O O . PHE A 1 212 ? -6.177 -3.427 6.973 1.00 98.38 212 PHE A O 1
ATOM 1719 N N . ALA A 1 213 ? -5.684 -2.739 9.060 1.00 98.62 213 ALA A N 1
ATOM 1720 C CA . ALA A 1 213 ? -4.630 -1.802 8.668 1.00 98.62 213 ALA A CA 1
ATOM 1721 C C . ALA A 1 213 ? -3.538 -2.456 7.803 1.00 98.62 213 ALA A C 1
ATOM 1723 O O . ALA A 1 213 ? -3.131 -1.883 6.793 1.00 98.62 213 ALA A O 1
ATOM 1724 N N . TRP A 1 214 ? -3.096 -3.667 8.156 1.00 98.62 214 TRP A N 1
ATOM 1725 C CA . TRP A 1 214 ? -2.092 -4.407 7.381 1.00 98.62 214 TRP A CA 1
ATOM 1726 C C . TRP A 1 214 ? -2.586 -4.812 5.983 1.00 98.62 214 TRP A C 1
ATOM 1728 O O . TRP A 1 214 ? -1.815 -4.782 5.022 1.00 98.62 214 TRP A O 1
ATOM 1738 N N . ASN A 1 215 ? -3.872 -5.150 5.853 1.00 97.94 215 ASN A N 1
ATOM 1739 C CA . ASN A 1 215 ? -4.483 -5.518 4.575 1.00 97.94 215 ASN A CA 1
ATOM 1740 C C . ASN A 1 215 ? -4.695 -4.298 3.657 1.00 97.94 215 ASN A C 1
ATOM 1742 O O . ASN A 1 215 ? -4.334 -4.334 2.481 1.00 97.94 215 ASN A O 1
ATOM 1746 N N . VAL A 1 216 ? -5.264 -3.205 4.175 1.00 98.00 216 VAL A N 1
ATOM 1747 C CA . VAL A 1 216 ? -5.686 -2.057 3.344 1.00 98.00 216 VAL A CA 1
ATOM 1748 C C . 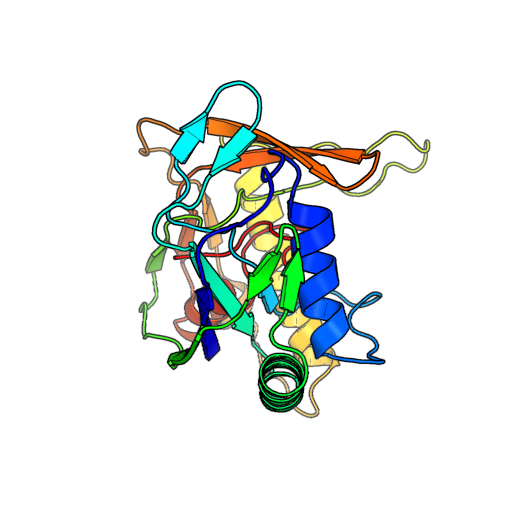VAL A 1 216 ? -4.644 -0.949 3.233 1.00 98.00 216 VAL A C 1
ATOM 1750 O O . VAL A 1 216 ? -4.822 -0.020 2.443 1.00 98.00 216 VAL A O 1
ATOM 1753 N N . GLY A 1 217 ? -3.578 -1.010 4.030 1.00 98.50 217 GLY A N 1
ATOM 1754 C CA . GLY A 1 217 ? -2.576 0.043 4.140 1.00 98.50 217 GLY A CA 1
ATOM 1755 C C . GLY A 1 217 ? -3.083 1.315 4.832 1.00 98.50 217 GLY A C 1
ATOM 1756 O O . GLY A 1 217 ? -4.283 1.538 5.020 1.00 98.50 217 GLY A O 1
ATOM 1757 N N . ILE A 1 218 ? -2.146 2.193 5.179 1.00 98.56 218 ILE A N 1
ATOM 1758 C CA . ILE A 1 218 ? -2.378 3.407 5.967 1.00 98.56 218 ILE A CA 1
ATOM 1759 C C . ILE A 1 218 ? -2.248 4.669 5.113 1.00 98.56 218 ILE A C 1
ATOM 1761 O O . ILE A 1 218 ? -1.318 4.813 4.323 1.00 98.56 218 ILE A O 1
ATOM 1765 N N . GLY A 1 219 ? -3.177 5.604 5.314 1.00 97.94 219 GLY A N 1
ATOM 1766 C CA . GLY A 1 219 ? -3.234 6.864 4.578 1.00 97.94 219 GLY A CA 1
ATOM 1767 C C . GLY A 1 219 ? -4.031 6.773 3.275 1.00 97.94 219 GLY A C 1
ATOM 1768 O O . GLY A 1 219 ? -4.893 5.909 3.088 1.00 97.94 219 GLY A O 1
ATOM 1769 N N . ASN A 1 220 ? -3.773 7.726 2.390 1.00 97.12 220 ASN A N 1
ATOM 1770 C CA . ASN A 1 220 ? -4.464 7.925 1.127 1.00 97.12 220 ASN A CA 1
ATOM 1771 C C . ASN A 1 220 ? -3.737 7.232 -0.033 1.00 97.12 220 ASN A C 1
ATOM 1773 O O . ASN A 1 220 ? -2.533 6.990 0.018 1.00 97.12 220 ASN A O 1
ATOM 1777 N N . SER A 1 221 ? -4.482 6.963 -1.109 1.00 95.94 221 SER A N 1
ATOM 1778 C CA . SER A 1 221 ? -3.951 6.412 -2.365 1.00 95.94 221 SER A CA 1
ATOM 1779 C C . SER A 1 221 ? -3.237 5.061 -2.205 1.00 95.94 221 SER A C 1
ATOM 1781 O O . SER A 1 221 ? -2.260 4.783 -2.899 1.00 95.94 221 SER A O 1
ATOM 1783 N N . THR A 1 222 ? -3.715 4.196 -1.302 1.00 97.44 222 THR A N 1
ATOM 1784 C CA . THR A 1 222 ? -3.048 2.912 -1.028 1.00 97.44 222 THR A CA 1
ATOM 1785 C C . THR A 1 222 ? -3.090 1.940 -2.206 1.00 97.44 222 THR A C 1
ATOM 1787 O O . THR A 1 222 ? -2.147 1.171 -2.399 1.00 97.44 222 THR A O 1
ATOM 1790 N N . GLY A 1 223 ? -4.111 2.047 -3.062 1.00 94.94 223 GLY A N 1
ATOM 1791 C CA . GLY A 1 223 ? -4.179 1.353 -4.350 1.00 94.94 223 GLY A CA 1
ATOM 1792 C C . GLY A 1 223 ? -3.256 1.913 -5.438 1.00 94.94 223 GLY A C 1
ATOM 1793 O O . GLY A 1 223 ? -3.225 1.390 -6.542 1.00 94.94 223 GLY A O 1
ATOM 1794 N N . SER A 1 224 ? -2.477 2.958 -5.149 1.00 95.25 224 SER A N 1
ATOM 1795 C CA . SER A 1 224 ? -1.539 3.585 -6.092 1.00 95.25 224 SER A CA 1
ATOM 1796 C C . SER A 1 224 ? -0.122 3.645 -5.522 1.00 95.25 224 SER A C 1
ATOM 1798 O O . SER A 1 224 ? 0.576 4.648 -5.649 1.00 95.25 224 SER A O 1
ATOM 1800 N N . CYS A 1 225 ? 0.309 2.547 -4.891 1.00 97.00 225 CYS A N 1
ATOM 1801 C CA . CYS A 1 225 ? 1.664 2.364 -4.362 1.00 97.00 225 CYS A CA 1
ATOM 1802 C C . CYS A 1 225 ? 2.040 3.312 -3.204 1.00 97.00 225 CYS A C 1
ATOM 1804 O O . CYS A 1 225 ? 3.183 3.775 -3.132 1.00 97.00 225 CYS A O 1
ATOM 1806 N N . PHE A 1 226 ? 1.105 3.562 -2.283 1.00 98.44 226 PHE A N 1
ATOM 1807 C CA . PHE A 1 226 ? 1.353 4.239 -1.004 1.00 98.44 226 PHE A CA 1
ATOM 1808 C C . PHE A 1 226 ? 0.863 3.398 0.182 1.00 98.44 226 PHE A C 1
ATOM 1810 O O . PHE A 1 226 ? -0.030 2.565 0.050 1.00 98.44 226 PHE A O 1
ATOM 1817 N N . GLY A 1 227 ? 1.432 3.633 1.362 1.00 98.44 227 GLY A N 1
ATOM 1818 C CA . GLY A 1 227 ? 0.872 3.200 2.641 1.00 98.44 227 GLY A CA 1
ATOM 1819 C C . GLY A 1 227 ? 0.825 1.696 2.911 1.00 98.44 227 GLY A C 1
ATOM 1820 O O . GLY A 1 227 ? 0.237 1.296 3.914 1.00 98.44 227 GLY A O 1
ATOM 1821 N N . ALA A 1 228 ? 1.406 0.851 2.060 1.00 98.75 228 ALA A N 1
ATOM 1822 C CA . ALA A 1 228 ? 1.449 -0.588 2.293 1.00 98.75 228 ALA A CA 1
ATOM 1823 C C . ALA A 1 228 ? 2.350 -0.911 3.494 1.00 98.75 228 ALA A C 1
ATOM 1825 O O . ALA A 1 228 ? 3.410 -0.304 3.665 1.00 98.75 228 ALA A O 1
ATOM 1826 N N . LEU A 1 229 ? 1.945 -1.884 4.311 1.00 98.69 229 LEU A N 1
ATOM 1827 C CA . LEU A 1 229 ? 2.636 -2.258 5.550 1.00 98.69 229 LEU A CA 1
ATOM 1828 C C . LEU A 1 229 ? 3.370 -3.597 5.403 1.00 98.69 229 LEU A C 1
ATOM 1830 O O . LEU A 1 229 ? 2.835 -4.529 4.805 1.00 98.69 229 LEU A O 1
ATOM 1834 N N . ALA A 1 230 ? 4.580 -3.706 5.950 1.00 94.50 230 ALA A N 1
ATOM 1835 C CA . ALA A 1 230 ? 5.369 -4.939 6.020 1.00 94.50 230 ALA A CA 1
ATOM 1836 C C . ALA A 1 230 ? 5.407 -5.471 7.453 1.00 94.50 230 ALA A C 1
ATOM 1838 O O . ALA A 1 230 ? 5.746 -4.679 8.369 1.00 94.50 230 ALA A O 1
#

pLDDT: mean 95.1, std 5.82, range [62.0, 98.81]

Secondary structure (DSSP, 8-state):
-EEEEEEPPPSSPBPTTTHHHHHHHHHHHH-S-GGGTS--SEEEPPPBS-EEETTEEE-TT-EEEEEEES-GGGHHHHHHHHHHS-B-GGG-BEEEEEEEPPPP-TTEEEEPBSSPBPEE-PPPTT-PPPPEE-TT-TTHHHHHHHHHHHHHHHHHHTSSS--S-TTGGG-EEEE-TT-S--EEEEEEETTEEEEEEES-EEEES-HHHHHHHHHH-SSS-GGGT-S-B-